Protein AF-A0A4V1XSD7-F1 (afdb_monomer)

Solvent-accessible surface area (backbone atoms only — not comparable to full-atom values): 11938 Å² total; per-residue (Å²): 136,80,84,84,72,77,79,78,74,51,75,67,55,50,52,54,52,62,62,60,41,87,84,67,73,57,84,40,57,35,74,43,93,50,80,70,54,92,50,89,85,42,78,49,58,46,64,18,30,28,23,40,42,33,28,29,49,67,52,26,70,71,71,71,34,78,63,43,45,37,28,43,40,49,32,92,79,36,71,44,83,41,72,41,84,68,58,90,90,59,89,67,78,56,60,68,46,78,43,71,62,42,91,90,73,56,65,87,76,65,57,39,78,45,73,82,44,98,60,32,40,39,31,21,34,72,87,81,62,50,70,46,38,39,42,35,71,77,46,76,55,50,29,34,33,34,32,86,74,42,84,41,99,73,36,40,72,26,66,84,52,31,44,69,54,30,86,54,48,40,50,57,86,33,42,40,60,96,51,60,72,69,60,22,52,52,46,45,53,51,52,55,49,49,30,54,60,36,43,58,65,79,79,112

Secondary structure (DSSP, 8-state):
-----PPPPPHHHHHHHHHH-TT---TTEEPPSSPPPS-TT-GGG--EEEEEEE--HHHHHHHSSS-EEEEEEEGGG-EEEEEPPPPTT--SPPPEEEEE--TTTSPTTS-EEEEEETTEEEEE-TTT--EEEEEESSSTTEEEEEGGG---TT-TT-TTTEEE--S--BTGGGGGTT--HHHHHHHHHHHHHHHHHHHGGG--

pLDDT: mean 85.49, std 15.7, range [33.81, 98.5]

Mean predicted aligned error: 8.83 Å

Sequence (204 aa):
MVPYTNPVPSEQEKTTELVKNPEDVKWWLRPPRAPASTDLNSNTNAMRYLAGTCACRSCRLISGFEIQTWAFVPRWNIWFHIPSPSKPGSSVAAEESVVQLDFATLPSGILKSYESTPGILREFCPRCGATVFWHDRWRPDLIDVSVGLFDAQGGSRAEKWLDWWSERVSFVEDVTNGRSGESARRAKALVEALERGLRTRVEG

Nearest PDB structures (foldseek):
  8ajq-assembly2_C  TM=7.750E-01  e=4.116E-04  Pseudomonas aeruginosa PAO1
  3fac-assembly6_F  TM=6.978E-01  e=2.295E-03  Cereibacter sphaeroides 2.4.1
  4wac-assembly1_A  TM=8.583E-01  e=8.097E-01  Staphylococcus aureus
  4x7r-assembly2_B  TM=8.659E-01  e=1.464E+00  Staphylococcus aureus subsp. aureus 21178

Structure (mmCIF, N/CA/C/O backbone):
data_AF-A0A4V1XSD7-F1
#
_entry.id   AF-A0A4V1XSD7-F1
#
loop_
_atom_site.group_PDB
_atom_site.id
_atom_site.type_symbol
_atom_site.label_atom_id
_atom_site.label_alt_id
_atom_site.label_comp_id
_atom_site.label_asym_id
_atom_site.label_entity_id
_atom_site.label_seq_id
_atom_site.pdbx_PDB_ins_code
_atom_site.Cartn_x
_atom_site.Cartn_y
_atom_site.Cartn_z
_atom_site.occupancy
_atom_site.B_iso_or_equiv
_atom_site.auth_seq_id
_atom_site.auth_comp_id
_atom_site.auth_asym_id
_atom_site.auth_atom_id
_atom_site.pdbx_PDB_model_num
ATOM 1 N N . MET A 1 1 ? -13.129 -48.055 -24.074 1.00 39.50 1 MET A N 1
ATOM 2 C CA . MET A 1 1 ? -12.578 -47.513 -22.816 1.00 39.50 1 MET A CA 1
ATOM 3 C C . MET A 1 1 ? -11.927 -46.185 -23.173 1.00 39.50 1 MET A C 1
ATOM 5 O O . MET A 1 1 ? -10.874 -46.195 -23.793 1.00 39.50 1 MET A O 1
ATOM 9 N N . VAL A 1 2 ? -12.625 -45.066 -22.972 1.00 33.81 2 VAL A N 1
ATOM 10 C CA . VAL A 1 2 ? -12.100 -43.731 -23.314 1.00 33.81 2 VAL A CA 1
ATOM 11 C C . VAL A 1 2 ? -11.284 -43.253 -22.112 1.00 33.81 2 VAL A C 1
ATOM 13 O O . VAL A 1 2 ? -11.825 -43.286 -21.005 1.00 33.81 2 VAL A O 1
ATOM 16 N N . PRO A 1 3 ? -10.003 -42.875 -22.264 1.00 40.78 3 PRO A N 1
ATOM 17 C CA . PRO A 1 3 ? -9.225 -42.383 -21.140 1.00 40.78 3 PRO A CA 1
ATOM 18 C C . PRO A 1 3 ? -9.795 -41.031 -20.706 1.00 40.78 3 PRO A C 1
ATOM 20 O O . PRO A 1 3 ? -9.794 -40.062 -21.462 1.00 40.78 3 PRO A O 1
ATOM 23 N N . TYR A 1 4 ? -10.324 -40.998 -19.486 1.00 34.16 4 TYR A N 1
ATOM 24 C CA . TYR A 1 4 ? -10.807 -39.795 -18.826 1.00 34.16 4 TYR A CA 1
ATOM 25 C C . TYR A 1 4 ? -9.581 -38.977 -18.407 1.00 34.16 4 TYR A C 1
ATOM 27 O O . TYR A 1 4 ? -9.014 -39.178 -17.335 1.00 34.16 4 TYR A O 1
ATOM 35 N N . THR A 1 5 ? -9.094 -38.105 -19.285 1.00 49.09 5 THR A N 1
ATOM 36 C CA . THR A 1 5 ? -8.113 -37.095 -18.890 1.00 49.09 5 THR A CA 1
ATOM 37 C C . THR A 1 5 ? -8.872 -35.997 -18.163 1.00 49.09 5 THR A C 1
ATOM 39 O O . THR A 1 5 ? -9.669 -35.294 -18.787 1.00 49.09 5 THR A O 1
ATOM 42 N N . ASN A 1 6 ? -8.654 -35.864 -16.853 1.00 47.41 6 ASN A N 1
ATOM 43 C CA . ASN A 1 6 ? -9.158 -34.715 -16.107 1.00 47.41 6 ASN A CA 1
ATOM 44 C C . ASN A 1 6 ? -8.710 -33.432 -16.826 1.00 47.41 6 ASN A C 1
ATOM 46 O O . ASN A 1 6 ? -7.513 -33.301 -17.111 1.00 47.41 6 ASN A O 1
ATOM 50 N N . PRO A 1 7 ? -9.630 -32.511 -17.161 1.00 52.19 7 PRO A N 1
ATOM 51 C CA . PRO A 1 7 ? -9.251 -31.269 -17.809 1.00 52.19 7 PRO A CA 1
ATOM 52 C C . PRO A 1 7 ? -8.312 -30.494 -16.884 1.00 52.19 7 PRO A C 1
ATOM 54 O O . PRO A 1 7 ? -8.583 -30.327 -15.695 1.00 52.19 7 PRO A O 1
ATOM 57 N N . VAL A 1 8 ? -7.179 -30.054 -17.432 1.00 53.44 8 VAL A N 1
ATOM 58 C CA . VAL A 1 8 ? -6.269 -29.148 -16.730 1.00 53.44 8 VAL A CA 1
ATOM 59 C C . VAL A 1 8 ? -7.030 -27.837 -16.514 1.00 53.44 8 VAL A C 1
ATOM 61 O O . VAL A 1 8 ? -7.476 -27.260 -17.508 1.00 53.44 8 VAL A O 1
ATOM 64 N N . PRO A 1 9 ? -7.191 -27.359 -15.265 1.00 54.78 9 PRO A N 1
ATOM 65 C CA . PRO A 1 9 ? -7.963 -26.153 -15.002 1.00 54.78 9 PRO A CA 1
ATOM 66 C C . PRO A 1 9 ? -7.377 -24.956 -15.747 1.00 54.78 9 PRO A C 1
ATOM 68 O O . PRO A 1 9 ? -6.148 -24.798 -15.816 1.00 54.78 9 PRO A O 1
ATOM 71 N N . SER A 1 10 ? -8.257 -24.118 -16.289 1.00 63.00 10 SER A N 1
ATOM 72 C CA . SER A 1 10 ? -7.870 -22.873 -16.950 1.00 63.00 10 SER A CA 1
ATOM 73 C C . SER A 1 10 ? -7.143 -21.934 -15.978 1.00 63.00 10 SER A C 1
ATOM 75 O O . SER A 1 10 ? -7.274 -22.027 -14.757 1.00 63.00 10 SER A O 1
ATOM 77 N N . GLU A 1 11 ? -6.359 -20.997 -16.506 1.00 55.22 11 GLU A N 1
ATOM 78 C CA . GLU A 1 11 ? -5.579 -20.048 -15.697 1.00 55.22 11 GLU A CA 1
ATOM 79 C C . GLU A 1 11 ? -6.476 -19.168 -14.801 1.00 55.22 11 GLU A C 1
ATOM 81 O O . GLU A 1 11 ? -6.115 -18.844 -13.668 1.00 55.22 11 GLU A O 1
ATOM 86 N N . GLN A 1 12 ? -7.704 -18.879 -15.248 1.00 51.06 12 GLN A N 1
ATOM 87 C CA . GLN A 1 12 ? -8.730 -18.193 -14.455 1.00 51.06 12 GLN A CA 1
ATOM 88 C C . GLN A 1 12 ? -9.298 -19.067 -13.326 1.00 51.06 12 GLN A C 1
ATOM 90 O O . GLN A 1 12 ? -9.491 -18.568 -12.215 1.00 51.06 12 GLN A O 1
ATOM 95 N N . GLU A 1 13 ? -9.526 -20.363 -13.556 1.00 55.44 13 GLU A N 1
ATOM 96 C CA . GLU A 1 13 ? -9.992 -21.294 -12.514 1.00 55.44 13 GLU A CA 1
ATOM 97 C C . GLU A 1 13 ? -8.922 -21.524 -11.444 1.00 55.44 13 GLU A C 1
ATOM 99 O O . GLU A 1 13 ? -9.230 -21.446 -10.256 1.00 55.44 13 GLU A O 1
ATOM 104 N N . LYS A 1 14 ? -7.652 -21.682 -11.846 1.00 56.31 14 LYS A N 1
ATOM 105 C CA . LYS A 1 14 ? -6.514 -21.759 -10.912 1.00 56.31 14 LYS A CA 1
ATOM 106 C C . LYS A 1 14 ? -6.389 -20.500 -10.062 1.00 56.31 14 LYS A C 1
ATOM 108 O O . LYS A 1 14 ? -6.220 -20.589 -8.850 1.00 56.31 14 LYS A O 1
ATOM 113 N N . THR A 1 15 ? -6.513 -19.326 -10.683 1.00 57.56 15 THR A N 1
ATOM 114 C CA . THR A 1 15 ? -6.491 -18.041 -9.966 1.00 57.56 15 THR A CA 1
ATOM 115 C C . THR A 1 15 ? -7.635 -17.955 -8.954 1.00 57.56 15 THR A C 1
ATOM 117 O O . THR A 1 15 ? -7.434 -17.518 -7.824 1.00 57.56 15 THR A O 1
ATOM 120 N N . THR A 1 16 ? -8.823 -18.435 -9.323 1.00 60.25 16 THR A N 1
ATOM 121 C CA . THR A 1 16 ? -10.002 -18.426 -8.447 1.00 60.25 16 THR A CA 1
ATOM 122 C C . THR A 1 16 ? -9.854 -19.394 -7.269 1.00 60.25 16 THR A C 1
ATOM 124 O O . THR A 1 16 ? -10.260 -19.058 -6.161 1.00 60.25 16 THR A O 1
ATOM 127 N N . GLU A 1 17 ? -9.260 -20.576 -7.461 1.00 62.38 17 GLU A N 1
ATOM 128 C CA . GLU A 1 17 ? -8.977 -21.512 -6.362 1.00 62.38 17 GLU A CA 1
ATOM 129 C C . GLU A 1 17 ? -7.883 -21.016 -5.413 1.00 62.38 17 GLU A C 1
ATOM 131 O O . GLU A 1 17 ? -8.054 -21.107 -4.199 1.00 62.38 17 GLU A O 1
ATOM 136 N N . LEU A 1 18 ? -6.803 -20.425 -5.935 1.00 63.00 18 LEU A N 1
ATOM 137 C CA . LEU A 1 18 ? -5.758 -19.814 -5.103 1.00 63.00 18 LEU A CA 1
ATOM 138 C C . LEU A 1 18 ? -6.318 -18.681 -4.235 1.00 63.00 18 LEU A C 1
ATOM 140 O O . LEU A 1 18 ? -5.971 -18.561 -3.062 1.00 63.00 18 LEU A O 1
ATOM 144 N N . VAL A 1 19 ? -7.235 -17.888 -4.790 1.00 66.19 19 VAL A N 1
ATOM 145 C CA . VAL A 1 19 ? -7.947 -16.836 -4.058 1.00 66.19 19 VAL A CA 1
ATOM 146 C C . VAL A 1 19 ? -8.839 -17.402 -2.945 1.00 66.19 19 VAL A C 1
ATOM 148 O O . VAL A 1 19 ? -8.967 -16.765 -1.903 1.00 66.19 19 VAL A O 1
ATOM 151 N N . LYS A 1 20 ? -9.422 -18.599 -3.118 1.00 69.38 20 LYS A N 1
ATOM 152 C CA . LYS A 1 20 ? -10.272 -19.230 -2.090 1.00 69.38 20 LYS A CA 1
ATOM 153 C C . LYS A 1 20 ? -9.504 -19.635 -0.831 1.00 69.38 20 LYS A C 1
ATOM 155 O O . LYS A 1 20 ? -10.150 -19.790 0.199 1.00 69.38 20 LYS A O 1
ATOM 160 N N . ASN A 1 21 ? -8.180 -19.816 -0.910 1.00 75.19 21 ASN A N 1
ATOM 161 C CA . ASN A 1 21 ? -7.316 -20.213 0.210 1.00 75.19 21 ASN A CA 1
ATOM 162 C C . ASN A 1 21 ? -7.953 -21.298 1.116 1.00 75.19 21 ASN A C 1
ATOM 164 O O . ASN A 1 21 ? -8.145 -21.061 2.309 1.00 75.19 21 ASN A O 1
ATOM 168 N N . PRO A 1 22 ? -8.337 -22.470 0.570 1.00 78.94 22 PRO A N 1
ATOM 169 C CA . PRO A 1 22 ? -9.138 -23.464 1.297 1.00 78.94 22 PRO A CA 1
ATOM 170 C C . PRO A 1 22 ? -8.430 -24.042 2.530 1.00 78.94 22 PRO A C 1
ATOM 172 O O . PRO A 1 22 ? -9.084 -24.485 3.467 1.00 78.94 22 PRO A O 1
ATOM 175 N N . GLU A 1 23 ? -7.098 -24.018 2.536 1.00 83.88 23 GLU A N 1
ATOM 176 C CA . GLU A 1 23 ? -6.248 -24.452 3.652 1.00 83.88 23 GLU A CA 1
ATOM 177 C C . GLU A 1 23 ? -6.025 -23.347 4.698 1.00 83.88 23 GLU A C 1
ATOM 179 O O . GLU A 1 23 ? -5.302 -23.541 5.672 1.00 83.88 23 GLU A O 1
ATOM 184 N N . ASP A 1 24 ? -6.637 -22.178 4.495 1.00 81.19 24 ASP A N 1
ATOM 185 C CA . ASP A 1 24 ? -6.596 -21.037 5.403 1.00 81.19 24 ASP A CA 1
ATOM 186 C C . ASP A 1 24 ? -5.160 -20.561 5.730 1.00 81.19 24 ASP A C 1
ATOM 188 O O . ASP A 1 24 ? -4.855 -20.052 6.819 1.00 81.19 24 ASP A O 1
ATOM 192 N N . VAL A 1 25 ? -4.259 -20.699 4.747 1.00 86.00 25 VAL A N 1
ATOM 193 C CA . VAL A 1 25 ? -2.831 -20.386 4.857 1.00 86.00 25 VAL A CA 1
ATOM 194 C C . VAL A 1 25 ? -2.645 -18.892 5.096 1.00 86.00 25 VAL A C 1
ATOM 196 O O . VAL A 1 25 ? -2.983 -18.048 4.262 1.00 86.00 25 VAL A O 1
ATOM 199 N N . LYS A 1 26 ? -2.055 -18.550 6.243 1.00 90.56 26 LYS A N 1
ATOM 200 C CA . LYS A 1 26 ? -1.748 -17.171 6.643 1.00 90.56 26 LYS A CA 1
ATOM 201 C C . LYS A 1 26 ? -0.371 -16.746 6.152 1.00 90.56 26 LYS A C 1
ATOM 203 O O . LYS A 1 26 ? 0.507 -16.433 6.945 1.00 90.56 26 LYS A O 1
ATOM 208 N N . TRP A 1 27 ? -0.172 -16.714 4.836 1.00 90.81 27 TRP A N 1
ATOM 209 C CA . TRP A 1 27 ? 1.111 -16.325 4.223 1.00 90.81 27 TRP A CA 1
ATOM 210 C C . TRP A 1 27 ? 1.598 -14.925 4.648 1.00 90.81 27 TRP A C 1
ATOM 212 O O . TRP A 1 27 ? 2.796 -14.639 4.603 1.00 90.81 27 TRP A O 1
ATOM 222 N N . TRP A 1 28 ? 0.669 -14.069 5.080 1.00 93.06 28 TRP A N 1
ATOM 223 C CA . TRP A 1 28 ? 0.903 -12.721 5.587 1.00 93.06 28 TRP A CA 1
ATOM 224 C C . TRP A 1 28 ? 1.340 -12.668 7.059 1.00 93.06 28 TRP A C 1
ATOM 226 O O . TRP A 1 28 ? 1.764 -11.608 7.507 1.00 93.06 28 TRP A O 1
ATOM 236 N N . LEU A 1 29 ? 1.258 -13.768 7.817 1.00 94.69 29 LEU A N 1
ATOM 237 C CA . LEU A 1 29 ? 1.722 -13.845 9.203 1.00 94.69 29 LEU A CA 1
ATOM 238 C C . LEU A 1 29 ? 2.988 -14.689 9.270 1.00 94.69 29 LEU A C 1
ATOM 240 O O . LEU A 1 29 ? 2.993 -15.880 8.966 1.00 94.69 29 LEU A O 1
ATOM 244 N N . ARG A 1 30 ? 4.086 -14.052 9.651 1.00 92.62 30 ARG A N 1
ATOM 245 C CA . ARG A 1 30 ? 5.422 -14.620 9.557 1.00 92.62 30 ARG A CA 1
ATOM 246 C C . ARG A 1 30 ? 5.892 -15.067 10.936 1.00 92.62 30 ARG A C 1
ATOM 248 O O . ARG A 1 30 ? 5.765 -14.293 11.892 1.00 92.62 30 ARG A O 1
ATOM 255 N N . PRO A 1 31 ? 6.414 -16.300 11.065 1.00 88.81 31 PRO A N 1
ATOM 256 C CA . PRO A 1 31 ? 6.933 -16.777 12.333 1.00 88.81 31 PRO A CA 1
ATOM 257 C C . PRO A 1 31 ? 8.188 -15.984 12.728 1.00 88.81 31 PRO A C 1
ATOM 259 O O . PRO A 1 31 ? 8.804 -15.316 11.888 1.00 88.81 31 PRO A O 1
ATOM 262 N N . PRO A 1 32 ? 8.598 -16.052 14.000 1.00 83.56 32 PRO A N 1
ATOM 263 C CA . PRO A 1 32 ? 9.806 -15.374 14.433 1.00 83.56 32 PRO A CA 1
ATOM 264 C C . PRO A 1 32 ? 11.051 -15.913 13.710 1.00 83.56 32 PRO A C 1
ATOM 266 O O . PRO A 1 32 ? 11.177 -17.110 13.466 1.00 83.56 32 PRO A O 1
ATOM 269 N N . ARG A 1 33 ? 11.984 -15.016 13.359 1.00 70.75 33 ARG A N 1
ATOM 270 C CA . ARG A 1 33 ? 13.204 -15.352 12.591 1.00 70.75 33 ARG A CA 1
ATOM 271 C C . ARG A 1 33 ? 14.302 -16.039 13.417 1.00 70.75 33 ARG A C 1
ATOM 273 O O . ARG A 1 33 ? 15.232 -16.589 12.842 1.00 70.75 33 ARG A O 1
ATOM 280 N N . ALA A 1 34 ? 14.232 -15.960 14.743 1.00 70.62 34 ALA A N 1
ATOM 281 C CA . ALA A 1 34 ? 15.213 -16.529 15.664 1.00 70.62 34 ALA A CA 1
ATOM 282 C C . ALA A 1 34 ? 14.570 -17.674 16.462 1.00 70.62 34 ALA A C 1
ATOM 284 O O . ALA A 1 34 ? 13.344 -17.671 16.615 1.00 70.62 34 ALA A O 1
ATOM 285 N N . PRO A 1 35 ? 15.357 -18.634 16.988 1.00 67.00 35 PRO A N 1
ATOM 286 C CA . PRO A 1 35 ? 14.826 -19.625 17.914 1.00 67.00 35 PRO A CA 1
ATOM 287 C C . PRO A 1 35 ? 14.117 -18.918 19.068 1.00 67.00 35 PRO A C 1
ATOM 289 O O . PRO A 1 35 ? 14.583 -17.885 19.561 1.00 67.00 35 PRO A O 1
ATOM 292 N N . ALA A 1 36 ? 12.969 -19.467 19.458 1.00 63.72 36 ALA A N 1
ATOM 293 C CA . ALA A 1 36 ? 12.155 -18.870 20.494 1.00 63.72 36 ALA A CA 1
ATOM 294 C C . ALA A 1 36 ? 12.979 -18.730 21.784 1.00 63.72 36 ALA A C 1
ATOM 296 O O . ALA A 1 36 ? 13.585 -19.693 22.257 1.00 63.72 36 ALA A O 1
ATOM 297 N N . SER A 1 37 ? 13.020 -17.520 22.335 1.00 68.00 37 SER A N 1
ATOM 298 C CA . SER A 1 37 ? 13.589 -17.288 23.658 1.00 68.00 37 SER A CA 1
ATOM 299 C C . SER A 1 37 ? 12.672 -17.928 24.697 1.00 68.00 37 SER A C 1
ATOM 301 O O . SER A 1 37 ? 11.450 -17.839 24.580 1.00 68.00 37 SER A O 1
ATOM 303 N N . THR A 1 38 ? 13.241 -18.520 25.747 1.00 73.62 38 THR A N 1
ATOM 304 C CA . THR A 1 38 ? 12.466 -18.975 26.913 1.00 73.62 38 THR A CA 1
ATOM 305 C C . THR A 1 38 ? 11.894 -17.811 27.726 1.00 73.62 38 THR A C 1
ATOM 307 O O . THR A 1 38 ? 11.023 -18.020 28.565 1.00 73.62 38 THR A O 1
ATOM 310 N N . ASP A 1 39 ? 12.370 -16.586 27.489 1.00 71.75 39 ASP A N 1
ATOM 311 C CA . ASP A 1 39 ? 11.772 -15.372 28.036 1.00 71.75 39 ASP A CA 1
ATOM 312 C C . ASP A 1 39 ? 10.500 -15.008 27.255 1.00 71.75 39 ASP A C 1
ATOM 314 O O . ASP A 1 39 ? 10.553 -14.588 26.094 1.00 71.75 39 ASP A O 1
ATOM 318 N N . LEU A 1 40 ? 9.351 -15.154 27.919 1.00 64.75 40 LEU A N 1
ATOM 319 C CA . LEU A 1 40 ? 8.020 -14.812 27.405 1.00 64.75 40 LEU A CA 1
ATOM 320 C C . LEU A 1 40 ? 7.895 -13.336 26.993 1.00 64.75 40 LEU A C 1
ATOM 322 O O . LEU A 1 40 ? 7.060 -13.019 26.150 1.00 64.75 40 LEU A O 1
ATOM 326 N N . ASN A 1 41 ? 8.732 -12.448 27.538 1.00 62.12 41 ASN A N 1
ATOM 327 C CA . ASN A 1 41 ? 8.731 -11.022 27.209 1.00 62.12 41 ASN A CA 1
ATOM 328 C C . ASN A 1 41 ? 9.699 -10.664 26.068 1.00 62.12 41 ASN A C 1
ATOM 330 O O . ASN A 1 41 ? 9.811 -9.496 25.687 1.00 62.12 41 ASN A O 1
ATOM 334 N N . SER A 1 42 ? 10.404 -11.646 25.498 1.00 67.56 42 SER A N 1
ATOM 335 C CA . SER A 1 42 ? 11.316 -11.398 24.389 1.00 67.56 42 SER A CA 1
ATOM 336 C C . SER A 1 42 ? 10.557 -11.161 23.083 1.00 67.56 42 SER A C 1
ATOM 338 O O . SER A 1 42 ? 9.842 -12.027 22.573 1.00 67.56 42 SER A O 1
ATOM 340 N N . ASN A 1 43 ? 10.826 -10.021 22.445 1.00 67.00 43 ASN A N 1
ATOM 341 C CA . ASN A 1 43 ? 10.339 -9.701 21.097 1.00 67.00 43 ASN A CA 1
ATOM 342 C C . ASN A 1 43 ? 10.858 -10.663 20.006 1.00 67.00 43 ASN A C 1
ATOM 344 O O . ASN A 1 43 ? 10.431 -10.574 18.853 1.00 67.00 43 ASN A O 1
ATOM 348 N N . THR A 1 44 ? 11.775 -11.579 20.335 1.00 68.69 44 THR A N 1
ATOM 349 C CA . THR A 1 44 ? 12.227 -12.642 19.424 1.00 68.69 44 THR A CA 1
ATOM 350 C C . THR A 1 44 ? 11.189 -13.742 19.229 1.00 68.69 44 THR A C 1
ATOM 352 O O . THR A 1 44 ? 11.383 -14.555 18.337 1.00 68.69 44 THR A O 1
ATOM 355 N N . ASN A 1 45 ? 10.106 -13.756 20.016 1.00 69.50 45 ASN A N 1
ATOM 356 C CA . ASN A 1 45 ? 9.000 -14.716 19.912 1.00 69.50 45 ASN A CA 1
ATOM 357 C C . ASN A 1 45 ? 7.785 -14.165 19.148 1.00 69.50 45 ASN A C 1
ATOM 359 O O . ASN A 1 45 ? 6.814 -14.887 18.927 1.00 69.50 45 ASN A O 1
ATOM 363 N N . ALA A 1 46 ? 7.814 -12.890 18.752 1.00 81.25 46 ALA A N 1
ATOM 364 C CA . ALA A 1 46 ? 6.674 -12.240 18.123 1.00 81.25 46 ALA A CA 1
ATOM 365 C C . ALA A 1 46 ? 6.528 -12.650 16.650 1.00 81.25 46 ALA A C 1
ATOM 367 O O . ALA A 1 46 ? 7.480 -12.556 15.867 1.00 81.25 46 ALA A O 1
ATOM 368 N N . MET A 1 47 ? 5.313 -13.050 16.270 1.00 90.12 47 MET A N 1
ATOM 369 C CA . MET A 1 47 ? 4.919 -13.107 14.864 1.00 90.12 47 MET A CA 1
ATOM 370 C C . MET A 1 47 ? 4.898 -11.693 14.278 1.00 90.12 47 MET A C 1
ATOM 372 O O . MET A 1 47 ? 4.625 -10.719 14.982 1.00 90.12 47 MET A O 1
ATOM 376 N N . ARG A 1 48 ? 5.181 -11.582 12.983 1.00 93.56 48 ARG A N 1
ATOM 377 C CA . ARG A 1 48 ? 5.232 -10.301 12.270 1.00 93.56 48 ARG A CA 1
ATOM 378 C C . ARG A 1 48 ? 4.337 -10.337 11.046 1.00 93.56 48 ARG A C 1
ATOM 380 O O . ARG A 1 48 ? 4.206 -11.379 10.409 1.00 93.56 48 ARG A O 1
ATOM 387 N N . TYR A 1 49 ? 3.753 -9.202 10.691 1.00 96.94 49 TYR A N 1
ATOM 388 C CA . TYR A 1 49 ? 3.042 -9.075 9.424 1.00 96.94 49 TYR A CA 1
ATOM 389 C C . TYR A 1 49 ? 4.044 -9.024 8.277 1.00 96.94 49 TYR A C 1
ATOM 391 O O . TYR A 1 49 ? 5.094 -8.391 8.384 1.00 96.94 49 TYR A O 1
ATOM 399 N N . LEU A 1 50 ? 3.732 -9.678 7.166 1.00 96.94 50 LEU A N 1
ATOM 400 C CA . LEU A 1 50 ? 4.536 -9.571 5.963 1.00 96.94 50 LEU A CA 1
ATOM 401 C C . LEU A 1 50 ? 4.445 -8.136 5.426 1.00 96.94 50 LEU A C 1
ATOM 403 O O . LEU A 1 50 ? 3.365 -7.543 5.377 1.00 96.94 50 LEU A O 1
ATOM 407 N N . ALA A 1 51 ? 5.576 -7.593 4.992 1.00 97.56 51 ALA A N 1
ATOM 408 C CA . ALA A 1 51 ? 5.640 -6.345 4.247 1.00 97.56 51 ALA A CA 1
ATOM 409 C C . ALA A 1 51 ? 6.455 -6.526 2.972 1.00 97.56 51 ALA A C 1
ATOM 411 O O . ALA A 1 51 ? 7.401 -7.308 2.935 1.00 97.56 51 ALA A O 1
ATOM 412 N N . GLY A 1 52 ? 6.112 -5.801 1.916 1.00 96.69 52 GLY A N 1
ATOM 413 C CA . GLY A 1 52 ? 6.760 -5.942 0.620 1.00 96.69 52 GLY A CA 1
ATOM 414 C C . GLY A 1 52 ? 6.801 -4.645 -0.167 1.00 96.69 52 GLY A C 1
ATOM 415 O O . GLY A 1 52 ? 6.163 -3.647 0.168 1.00 96.69 52 GLY A O 1
ATOM 416 N N . THR A 1 53 ? 7.576 -4.677 -1.244 1.00 97.31 53 THR A N 1
ATOM 417 C CA . THR A 1 53 ? 7.627 -3.614 -2.249 1.00 97.31 53 THR A CA 1
ATOM 418 C C . THR A 1 53 ? 6.820 -4.036 -3.473 1.00 97.31 53 THR A C 1
ATOM 420 O O . THR A 1 53 ? 6.785 -5.216 -3.829 1.00 97.31 53 THR A O 1
ATOM 423 N N . CYS A 1 54 ? 6.164 -3.077 -4.119 1.00 97.31 54 CYS A N 1
ATOM 424 C CA . CYS A 1 54 ? 5.375 -3.276 -5.326 1.00 97.31 54 CYS A CA 1
ATOM 425 C C . CYS A 1 54 ? 5.733 -2.218 -6.370 1.00 97.31 54 CYS A C 1
ATOM 427 O O . CYS A 1 54 ? 5.759 -1.024 -6.065 1.00 97.31 54 CYS A O 1
ATOM 429 N N . ALA A 1 55 ? 5.975 -2.668 -7.601 1.00 96.94 55 ALA A N 1
ATOM 430 C CA . ALA A 1 55 ? 6.297 -1.819 -8.746 1.00 96.94 55 ALA A CA 1
ATOM 431 C C . ALA A 1 55 ? 5.256 -1.924 -9.879 1.00 96.94 55 ALA A C 1
ATOM 433 O O . ALA A 1 55 ? 5.511 -1.519 -11.020 1.00 96.94 55 ALA A O 1
ATOM 434 N N . CYS A 1 56 ? 4.063 -2.455 -9.574 1.00 95.62 56 CYS A N 1
ATOM 435 C CA . CYS A 1 56 ? 3.007 -2.617 -10.568 1.00 95.62 56 CYS A CA 1
ATOM 436 C C . CYS A 1 56 ? 2.551 -1.265 -11.128 1.00 95.62 56 CYS A C 1
ATOM 438 O O . CYS A 1 56 ? 2.614 -0.225 -10.462 1.00 95.62 56 CYS A O 1
ATOM 440 N N . ARG A 1 57 ? 2.027 -1.273 -12.357 1.00 95.31 57 ARG A N 1
ATOM 441 C CA . ARG A 1 57 ? 1.543 -0.051 -13.017 1.00 95.31 57 ARG A CA 1
ATOM 442 C C . ARG A 1 57 ? 0.498 0.698 -12.192 1.00 95.31 57 ARG A C 1
ATOM 444 O O . ARG A 1 57 ? 0.557 1.921 -12.121 1.00 95.31 57 ARG A O 1
ATOM 451 N N . SER A 1 58 ? -0.441 -0.020 -11.578 1.00 94.81 58 SER A N 1
ATOM 452 C CA . SER A 1 58 ? -1.518 0.590 -10.790 1.00 94.81 58 SER A CA 1
ATOM 453 C C . SER A 1 58 ? -0.971 1.344 -9.575 1.00 94.81 58 SER A C 1
ATOM 455 O O . SER A 1 58 ? -1.295 2.516 -9.401 1.00 94.81 58 SER A O 1
ATOM 457 N N . CYS A 1 59 ? -0.084 0.723 -8.788 1.00 95.00 59 CYS A N 1
ATOM 458 C CA . CYS A 1 59 ? 0.513 1.376 -7.623 1.00 95.00 59 CYS A CA 1
ATOM 459 C C . CYS A 1 59 ? 1.295 2.626 -8.033 1.00 95.00 59 CYS A C 1
ATOM 461 O O . CYS A 1 59 ? 1.100 3.671 -7.425 1.00 95.00 59 CYS A O 1
ATOM 463 N N . ARG A 1 60 ? 2.084 2.550 -9.113 1.00 94.31 60 ARG A N 1
ATOM 464 C CA . ARG A 1 60 ? 2.877 3.686 -9.603 1.00 94.31 60 ARG A CA 1
ATOM 465 C C . ARG A 1 60 ? 2.031 4.887 -10.016 1.00 94.31 60 ARG A C 1
ATOM 467 O O . ARG A 1 60 ? 2.389 6.024 -9.732 1.00 94.31 60 ARG A O 1
ATOM 474 N N . LEU A 1 61 ? 0.910 4.639 -10.692 1.00 92.75 61 LEU A N 1
ATOM 475 C CA . LEU A 1 61 ? 0.014 5.706 -11.145 1.00 92.75 61 LEU A CA 1
ATOM 476 C C . LEU A 1 61 ? -0.790 6.329 -10.000 1.00 92.75 61 LEU A C 1
ATOM 478 O O . LEU A 1 61 ? -1.106 7.510 -10.066 1.00 92.75 61 LEU A O 1
ATOM 482 N N . ILE A 1 62 ? -1.126 5.545 -8.974 1.00 91.38 62 ILE A N 1
ATOM 483 C CA . ILE A 1 62 ? -1.977 6.000 -7.868 1.00 91.38 62 ILE A CA 1
ATOM 484 C C . ILE A 1 62 ? -1.158 6.695 -6.783 1.00 91.38 62 ILE A C 1
ATOM 486 O O . ILE A 1 62 ? -1.579 7.735 -6.287 1.00 91.38 62 ILE A O 1
ATOM 490 N N . SER A 1 63 ? 0.006 6.151 -6.421 1.00 90.44 63 SER A N 1
ATOM 491 C CA . SER A 1 63 ? 0.867 6.774 -5.412 1.00 90.44 63 SER A CA 1
ATOM 492 C C . SER A 1 63 ? 1.707 7.917 -5.985 1.00 90.44 63 SER A C 1
ATOM 494 O O . SER A 1 63 ? 2.141 8.786 -5.237 1.00 90.44 63 SER A O 1
ATOM 496 N N . GLY A 1 64 ? 1.959 7.918 -7.300 1.00 91.50 64 GLY A N 1
ATOM 497 C CA . GLY A 1 64 ? 2.903 8.835 -7.942 1.00 91.50 64 GLY A CA 1
ATOM 498 C C . GLY A 1 64 ? 4.376 8.462 -7.726 1.00 91.50 64 GLY A C 1
ATOM 499 O O . GLY A 1 64 ? 5.256 9.209 -8.149 1.00 91.50 64 GLY A O 1
ATOM 500 N N . PHE A 1 65 ? 4.661 7.313 -7.101 1.00 93.44 65 PHE A N 1
ATOM 501 C CA . PHE A 1 65 ? 6.015 6.826 -6.824 1.00 93.44 65 PHE A CA 1
ATOM 502 C C . PHE A 1 65 ? 6.327 5.546 -7.600 1.00 93.44 65 PHE A C 1
ATOM 504 O O . PHE A 1 65 ? 5.459 4.712 -7.831 1.00 93.44 65 PHE A O 1
ATOM 511 N N . GLU A 1 66 ? 7.597 5.344 -7.964 1.00 94.69 66 GLU A N 1
ATOM 512 C CA . GLU A 1 66 ? 8.041 4.136 -8.682 1.00 94.69 66 GLU A CA 1
ATOM 513 C C . GLU A 1 66 ? 7.834 2.841 -7.886 1.00 94.69 66 GLU A C 1
ATOM 515 O O . GLU A 1 66 ? 7.616 1.782 -8.475 1.00 94.69 66 GLU A O 1
ATOM 520 N N . ILE A 1 67 ? 7.895 2.938 -6.558 1.00 96.31 67 ILE A N 1
ATOM 521 C CA . ILE A 1 67 ? 7.769 1.821 -5.629 1.00 96.31 67 ILE A CA 1
ATOM 522 C C . ILE A 1 67 ? 6.782 2.211 -4.537 1.00 96.31 67 ILE A C 1
ATOM 524 O O . ILE A 1 67 ? 6.944 3.248 -3.896 1.00 96.31 67 ILE A O 1
ATOM 528 N N . GLN A 1 68 ? 5.798 1.351 -4.300 1.00 97.19 68 GLN A N 1
ATOM 529 C CA . GLN A 1 68 ? 4.905 1.436 -3.151 1.00 97.19 68 GLN A CA 1
ATOM 530 C C . GLN A 1 68 ? 5.226 0.302 -2.178 1.00 97.19 68 GLN A C 1
ATOM 532 O O . GLN A 1 68 ? 5.460 -0.834 -2.598 1.00 97.19 68 GLN A O 1
ATOM 537 N N . THR A 1 69 ? 5.226 0.598 -0.883 1.00 97.69 69 THR A N 1
ATOM 538 C CA . THR A 1 69 ? 5.419 -0.395 0.176 1.00 97.69 69 THR A CA 1
ATOM 539 C C . THR A 1 69 ? 4.104 -0.698 0.879 1.00 97.69 69 THR A C 1
ATOM 541 O O . THR A 1 69 ? 3.366 0.209 1.269 1.00 97.69 69 THR A O 1
ATOM 544 N N . TRP A 1 70 ? 3.818 -1.987 1.042 1.00 98.19 70 TRP A N 1
ATOM 545 C CA . TRP A 1 70 ? 2.584 -2.488 1.644 1.00 98.19 70 TRP A CA 1
ATOM 546 C C . TRP A 1 70 ? 2.905 -3.439 2.792 1.00 98.19 70 TRP A C 1
ATOM 548 O O . TRP A 1 70 ? 3.817 -4.256 2.670 1.00 98.19 70 TRP A O 1
ATOM 558 N N . ALA A 1 71 ? 2.157 -3.331 3.887 1.00 98.31 71 ALA A N 1
ATOM 559 C CA . ALA A 1 71 ? 2.079 -4.332 4.944 1.00 98.31 71 ALA A CA 1
ATOM 560 C C . ALA A 1 71 ? 0.720 -5.029 4.867 1.00 98.31 71 ALA A C 1
ATOM 562 O O . ALA A 1 71 ? -0.297 -4.362 4.703 1.00 98.31 71 ALA A O 1
ATOM 563 N N . PHE A 1 72 ? 0.699 -6.350 5.003 1.00 98.00 72 PHE A N 1
ATOM 564 C CA . PHE A 1 72 ? -0.521 -7.150 4.915 1.00 98.00 72 PHE A CA 1
ATOM 565 C C . PHE A 1 72 ? -1.075 -7.383 6.319 1.00 98.00 72 PHE A C 1
ATOM 567 O O . PHE A 1 72 ? -0.564 -8.219 7.065 1.00 98.00 72 PHE A O 1
ATOM 574 N N . VAL A 1 73 ? -2.092 -6.609 6.695 1.00 97.88 73 VAL A N 1
ATOM 575 C CA . VAL A 1 73 ? -2.621 -6.566 8.061 1.00 97.88 73 VAL A CA 1
ATOM 576 C C . VAL A 1 73 ? -4.086 -6.994 8.053 1.00 97.88 73 VAL A C 1
ATOM 578 O O . VAL A 1 73 ? -4.872 -6.472 7.260 1.00 97.88 73 VAL A O 1
ATOM 581 N N . PRO A 1 74 ? -4.499 -7.926 8.924 1.00 96.25 74 PRO A N 1
ATOM 582 C CA . PRO A 1 74 ? -5.902 -8.268 9.042 1.00 96.25 74 PRO A CA 1
ATOM 583 C C . PRO A 1 74 ? -6.736 -7.065 9.460 1.00 96.25 74 PRO A C 1
ATOM 585 O O . PRO A 1 74 ? -6.345 -6.307 10.347 1.00 96.25 74 PRO A O 1
ATOM 588 N N . ARG A 1 75 ? -7.921 -6.921 8.874 1.00 96.25 75 ARG A N 1
ATOM 589 C CA . ARG A 1 75 ? -8.837 -5.809 9.140 1.00 96.25 75 ARG A CA 1
ATOM 590 C C . ARG A 1 75 ? -9.143 -5.659 10.630 1.00 96.25 75 ARG A C 1
ATOM 592 O O . ARG A 1 75 ? -9.177 -4.547 11.146 1.00 96.25 75 ARG A O 1
ATOM 599 N N . TRP A 1 76 ? -9.295 -6.776 11.342 1.00 95.75 76 TRP A N 1
ATOM 600 C CA . TRP A 1 76 ? -9.567 -6.779 12.780 1.00 95.75 76 TRP A CA 1
ATOM 601 C C . TRP A 1 76 ? -8.387 -6.323 13.650 1.00 95.75 76 TRP A C 1
ATOM 603 O O . TRP A 1 76 ? -8.589 -6.059 14.831 1.00 95.75 76 TRP A O 1
ATOM 613 N N . ASN A 1 77 ? -7.185 -6.195 13.084 1.00 96.12 77 ASN A N 1
ATOM 614 C CA . ASN A 1 77 ? -5.998 -5.647 13.739 1.00 96.12 77 ASN A CA 1
ATOM 615 C C . ASN A 1 77 ? -5.775 -4.152 13.438 1.00 96.12 77 ASN A C 1
ATOM 617 O O . ASN A 1 77 ? -4.705 -3.623 13.743 1.00 96.12 77 ASN A O 1
ATOM 621 N N . ILE A 1 78 ? -6.757 -3.472 12.837 1.00 97.12 78 ILE A N 1
ATOM 622 C CA . ILE A 1 78 ? -6.687 -2.049 12.504 1.00 97.12 78 ILE A CA 1
ATOM 623 C C . ILE A 1 78 ? -7.789 -1.308 13.263 1.00 97.12 78 ILE A C 1
ATOM 625 O O . ILE A 1 78 ? -8.973 -1.628 13.138 1.00 97.12 78 ILE A O 1
ATOM 629 N N . TRP A 1 79 ? -7.392 -0.288 14.023 1.00 96.12 79 TRP A N 1
ATOM 630 C CA . TRP A 1 79 ? -8.293 0.577 14.781 1.00 96.12 79 TRP A CA 1
ATOM 631 C C . TRP A 1 79 ? -8.084 2.038 14.401 1.00 96.12 79 TRP A C 1
ATOM 633 O O . TRP A 1 79 ? -6.967 2.479 14.136 1.00 96.12 79 TRP A O 1
ATOM 643 N N . PHE A 1 80 ? -9.183 2.779 14.384 1.00 93.56 80 PHE A N 1
ATOM 644 C CA . PHE A 1 80 ? -9.232 4.204 14.129 1.00 93.56 80 PHE A CA 1
ATOM 645 C C . PHE A 1 80 ? -9.434 4.958 15.430 1.00 93.56 80 PHE A C 1
ATOM 647 O O . PHE A 1 80 ? -10.394 4.728 16.158 1.00 93.56 80 PHE A O 1
ATOM 654 N N . HIS A 1 81 ? -8.521 5.889 15.652 1.00 91.88 81 HIS A N 1
ATOM 655 C CA . HIS A 1 81 ? -8.532 6.880 16.709 1.00 91.88 81 HIS A CA 1
ATOM 656 C C . HIS A 1 81 ? -9.169 8.154 16.153 1.00 91.88 81 HIS A C 1
ATOM 658 O O . HIS A 1 81 ? -8.567 8.854 15.335 1.00 91.88 81 HIS A O 1
ATOM 664 N N . ILE A 1 82 ? -10.432 8.399 16.500 1.00 87.31 82 ILE A N 1
ATOM 665 C CA . ILE A 1 82 ? -11.247 9.461 15.908 1.00 87.31 82 ILE A CA 1
ATOM 666 C C . ILE A 1 82 ? -11.475 10.541 16.966 1.00 87.31 82 ILE A C 1
ATOM 668 O O . ILE A 1 82 ? -12.214 10.304 17.930 1.00 87.31 82 ILE A O 1
ATOM 672 N N . PRO A 1 83 ? -10.892 11.740 16.788 1.00 82.19 83 PRO A N 1
ATOM 673 C CA . PRO A 1 83 ? -11.164 12.863 17.670 1.00 82.19 83 PRO A CA 1
ATOM 674 C C . PRO A 1 83 ? -12.633 13.266 17.547 1.00 82.19 83 PRO A C 1
ATOM 676 O O . PRO A 1 83 ? -13.110 13.517 16.435 1.00 82.19 83 PRO A O 1
ATOM 679 N N . SER A 1 84 ? -13.352 13.380 18.667 1.00 75.31 84 SER A N 1
ATOM 680 C CA . SER A 1 84 ? -14.679 13.992 18.630 1.00 75.31 84 SER A CA 1
ATOM 681 C C . SER A 1 84 ? -14.577 15.438 18.147 1.00 75.31 84 SER A C 1
ATOM 683 O O . SER A 1 84 ? -13.619 16.140 18.491 1.00 75.31 84 SER A O 1
ATOM 685 N N . PRO A 1 85 ? -15.564 15.929 17.380 1.00 67.88 85 PRO A N 1
ATOM 686 C CA .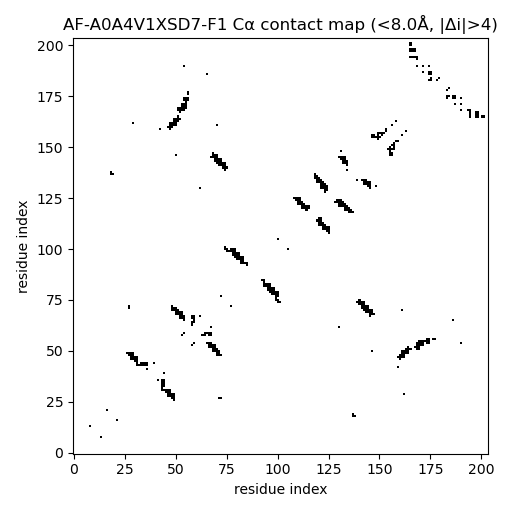 PRO A 1 85 ? -15.625 17.339 17.037 1.00 67.88 85 PRO A CA 1
ATOM 687 C C . PRO A 1 85 ? -15.665 18.161 18.328 1.00 67.88 85 PRO A C 1
ATOM 689 O O . PRO A 1 85 ? -16.588 18.044 19.138 1.00 67.88 85 PRO A O 1
ATOM 692 N N . SER A 1 86 ? -14.637 18.981 18.543 1.00 60.44 86 SER A N 1
ATOM 693 C CA . SER A 1 86 ? -14.577 19.872 19.692 1.00 60.44 86 SER A CA 1
ATOM 694 C C . SER A 1 86 ? -15.725 20.877 19.603 1.00 60.44 86 SER A C 1
ATOM 696 O O . SER A 1 86 ? -15.899 21.570 18.599 1.00 60.44 86 SER A O 1
ATOM 698 N N . LYS A 1 87 ? -16.537 20.967 20.663 1.00 63.03 87 LYS A N 1
ATOM 699 C CA . LYS A 1 87 ? -17.523 22.047 20.774 1.00 63.03 87 LYS A CA 1
ATOM 700 C C . LYS A 1 87 ? -16.762 23.380 20.828 1.00 63.03 87 LYS A C 1
ATOM 702 O O . LYS A 1 87 ? -15.845 23.497 21.648 1.00 63.03 87 LYS A O 1
ATOM 707 N N . PRO A 1 88 ? -17.118 24.385 20.008 1.00 62.03 88 PRO A N 1
ATOM 708 C CA . PRO A 1 88 ? -16.505 25.706 20.103 1.00 62.03 88 PRO A CA 1
ATOM 709 C C . PRO A 1 88 ? -16.632 26.242 21.539 1.00 62.03 88 PRO A C 1
ATOM 711 O O . PRO A 1 88 ? -17.738 26.309 22.070 1.00 62.03 88 PRO A O 1
ATOM 714 N N . GLY A 1 89 ? -15.507 26.580 22.180 1.00 67.19 89 GLY A N 1
ATOM 715 C CA . GLY A 1 89 ? -15.465 27.097 23.558 1.00 67.19 89 GLY A CA 1
ATOM 716 C C . GLY A 1 89 ? -15.323 26.050 24.674 1.00 67.19 89 GLY A C 1
ATOM 717 O O . GLY A 1 89 ? -15.328 26.416 25.846 1.00 67.19 89 GLY A O 1
ATOM 718 N N . SER A 1 90 ? -15.175 24.765 24.344 1.00 64.56 90 SER A N 1
ATOM 719 C CA . SER A 1 90 ? -14.956 23.697 25.326 1.00 64.56 90 SER A CA 1
ATOM 720 C C . SER A 1 90 ? -13.473 23.547 25.685 1.00 64.56 90 SER A C 1
ATOM 722 O O . SER A 1 90 ? -12.654 23.276 24.812 1.00 64.56 90 SER A O 1
ATOM 724 N N . SER A 1 91 ? -13.129 23.690 26.969 1.00 61.56 91 SER A N 1
ATOM 725 C CA . SER A 1 91 ? -11.775 23.471 27.508 1.00 61.56 91 SER A CA 1
ATOM 726 C C . SER A 1 91 ? -11.480 22.013 27.881 1.00 61.56 91 SER A C 1
ATOM 728 O O . SER A 1 91 ? -10.350 21.695 28.247 1.00 61.56 91 SER A O 1
ATOM 730 N N . VAL A 1 92 ? -12.472 21.120 27.798 1.00 61.59 92 VAL A N 1
ATOM 731 C CA . VAL A 1 92 ? -12.252 19.678 27.969 1.00 61.59 92 VAL A CA 1
ATOM 732 C C . VAL A 1 92 ? -11.677 19.078 26.691 1.00 61.59 92 VAL A C 1
ATOM 734 O O . VAL A 1 92 ? -12.141 19.392 25.591 1.00 61.59 92 VAL A O 1
ATOM 737 N N . ALA A 1 93 ? -10.656 18.231 26.857 1.00 62.03 93 ALA A N 1
ATOM 738 C CA . ALA A 1 93 ? -10.052 17.465 25.775 1.00 62.03 93 ALA A CA 1
ATOM 739 C C . ALA A 1 93 ? -11.149 16.758 24.968 1.00 62.03 93 ALA A C 1
ATOM 741 O O . ALA A 1 93 ? -12.091 16.214 25.546 1.00 62.03 93 ALA A O 1
ATOM 742 N N . ALA A 1 94 ? -11.048 16.818 23.638 1.00 65.75 94 ALA A N 1
ATOM 743 C CA . ALA A 1 94 ? -11.992 16.144 22.761 1.00 65.75 94 ALA A CA 1
ATOM 744 C C . ALA A 1 94 ? -12.032 14.654 23.120 1.00 65.75 94 ALA A C 1
ATOM 746 O O . ALA A 1 94 ? -10.990 14.004 23.156 1.00 65.75 94 ALA A O 1
ATOM 747 N N . GLU A 1 95 ? -13.224 14.135 23.408 1.00 73.62 95 GLU A N 1
ATOM 748 C CA . GLU A 1 95 ? -13.415 12.713 23.671 1.00 73.62 95 GLU A CA 1
ATOM 749 C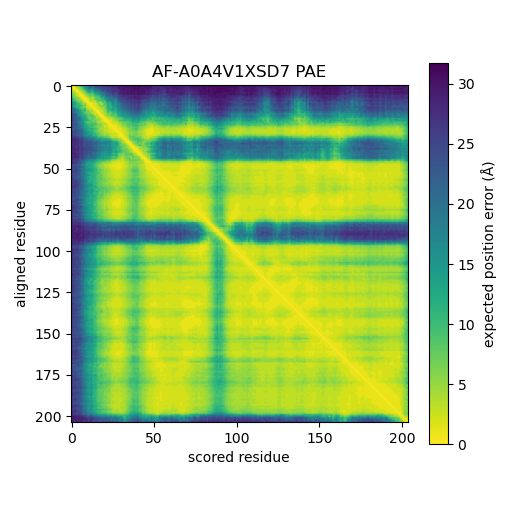 C . GLU A 1 95 ? -12.986 11.925 22.428 1.00 73.62 95 GLU A C 1
ATOM 751 O O . GLU A 1 95 ? -13.455 12.180 21.319 1.00 73.62 95 GLU A O 1
ATOM 756 N N . GLU A 1 96 ? -12.035 11.016 22.577 1.00 81.56 96 GLU A N 1
ATOM 757 C CA . GLU A 1 96 ? -11.526 10.215 21.472 1.00 81.56 96 GLU A CA 1
ATOM 758 C C . GLU A 1 96 ? -12.318 8.914 21.394 1.00 81.56 96 GLU A C 1
ATOM 760 O O . GLU A 1 96 ? -12.401 8.164 22.367 1.00 81.56 96 GLU A O 1
ATOM 765 N N . SER A 1 97 ? -12.904 8.639 20.231 1.00 87.50 97 SER A N 1
ATOM 766 C CA . SER A 1 97 ? -13.555 7.355 19.978 1.00 87.50 97 SER A CA 1
ATOM 767 C C . SER A 1 97 ? -12.582 6.420 19.270 1.00 87.50 97 SER A C 1
ATOM 769 O O . SER A 1 97 ? -11.967 6.794 18.270 1.00 87.50 97 SER A O 1
ATOM 771 N N . VAL A 1 98 ? -12.438 5.204 19.796 1.00 92.38 98 VAL A N 1
ATOM 772 C CA . VAL A 1 98 ? -11.635 4.147 19.175 1.00 92.38 98 VAL A CA 1
ATOM 773 C C . VAL A 1 98 ? -12.582 3.133 18.551 1.00 92.38 98 VAL A C 1
ATOM 775 O O . VAL A 1 98 ? -13.336 2.468 19.259 1.00 92.38 98 VAL A O 1
ATOM 778 N N . VAL A 1 99 ? -12.555 3.016 17.224 1.00 92.44 99 VAL A N 1
ATOM 779 C CA . VAL A 1 99 ? -13.409 2.085 16.469 1.00 92.44 99 VAL A CA 1
ATOM 780 C C . VAL A 1 99 ? -12.556 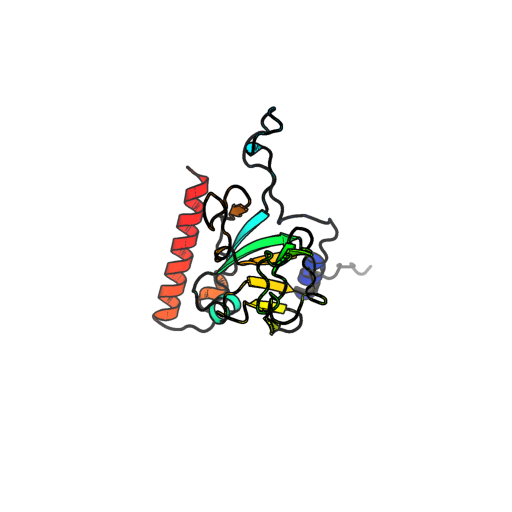1.121 15.656 1.00 92.44 99 VAL A C 1
ATOM 782 O O . VAL A 1 99 ? -11.504 1.488 15.143 1.00 92.44 99 VAL A O 1
ATOM 785 N N . GLN A 1 100 ? -12.983 -0.133 15.538 1.00 95.62 100 GLN A N 1
ATOM 786 C CA . GLN A 1 100 ? -12.316 -1.091 14.655 1.00 95.62 100 GLN A CA 1
ATOM 787 C C . GLN A 1 100 ? -12.600 -0.746 13.185 1.00 95.62 100 GLN A C 1
ATOM 789 O O . GLN A 1 100 ? -13.650 -0.185 12.873 1.00 95.62 100 GLN A O 1
ATOM 794 N N . LEU A 1 101 ? -11.676 -1.076 12.279 1.00 95.50 101 LEU A N 1
ATOM 795 C CA . LEU A 1 101 ? -11.848 -0.814 10.853 1.00 95.50 101 LEU A CA 1
ATOM 796 C C . LEU A 1 101 ? -13.054 -1.571 10.267 1.00 95.50 101 LEU A C 1
ATOM 798 O O . LEU A 1 101 ? -13.059 -2.798 10.122 1.00 95.50 101 LEU A O 1
ATOM 802 N N . ASP A 1 102 ? -14.031 -0.788 9.826 1.00 94.31 102 ASP A N 1
ATOM 803 C CA . ASP A 1 102 ? -15.121 -1.198 8.954 1.00 94.31 102 ASP A CA 1
ATOM 804 C C . ASP A 1 102 ? -15.380 -0.085 7.927 1.00 94.31 102 ASP A C 1
ATOM 806 O O . ASP A 1 102 ? -15.842 1.006 8.261 1.00 94.31 102 ASP A O 1
ATOM 810 N N . PHE A 1 103 ? -15.062 -0.356 6.658 1.00 93.38 103 PHE A N 1
ATOM 811 C CA . PHE A 1 103 ? -15.216 0.612 5.568 1.00 93.38 103 PHE A CA 1
ATOM 812 C C . PHE A 1 103 ? -16.664 1.063 5.354 1.00 93.38 103 PHE A C 1
ATOM 814 O O . PHE A 1 103 ? -16.876 2.154 4.830 1.00 93.38 103 PHE A O 1
ATOM 821 N N . ALA A 1 104 ? -17.653 0.255 5.748 1.00 91.44 104 ALA A N 1
ATOM 822 C CA . ALA A 1 104 ? -19.063 0.586 5.573 1.00 91.44 104 ALA A CA 1
ATOM 823 C C . ALA A 1 104 ? -19.588 1.544 6.652 1.00 91.44 104 ALA A C 1
ATOM 825 O O . ALA A 1 104 ? -20.539 2.283 6.402 1.00 91.44 104 ALA A O 1
ATOM 826 N N . THR A 1 105 ? -18.988 1.526 7.845 1.00 91.62 105 THR A N 1
ATOM 827 C CA . THR A 1 105 ? -19.481 2.270 9.015 1.00 91.62 105 THR A CA 1
ATOM 828 C C . THR A 1 105 ? -18.518 3.346 9.514 1.00 91.62 105 THR A C 1
ATOM 830 O O . THR A 1 105 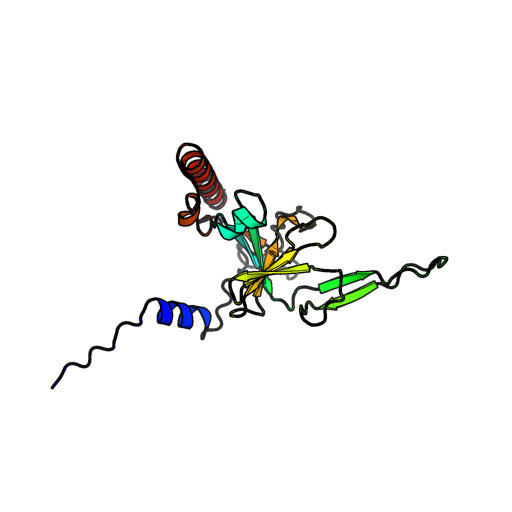? -18.892 4.148 10.371 1.00 91.62 105 THR A O 1
ATOM 833 N N . LEU A 1 106 ? -17.304 3.423 8.954 1.00 90.00 106 LEU A N 1
ATOM 834 C CA . LEU A 1 106 ? -16.354 4.494 9.238 1.00 90.00 106 LEU A CA 1
ATOM 835 C C . LEU A 1 106 ? -16.981 5.879 8.984 1.00 90.00 106 LEU A C 1
ATOM 837 O O . LEU A 1 106 ? -17.546 6.112 7.910 1.00 90.00 106 LEU A O 1
ATOM 841 N N . PRO A 1 107 ? -16.852 6.831 9.929 1.00 88.38 107 PRO A N 1
ATOM 842 C CA . PRO A 1 107 ? -17.383 8.174 9.741 1.00 88.38 107 PRO A CA 1
ATOM 843 C C . PRO A 1 107 ? -16.873 8.863 8.470 1.00 88.38 107 PRO A C 1
ATOM 845 O O . PRO A 1 107 ? -15.699 8.776 8.096 1.00 88.38 107 PRO A O 1
ATOM 848 N N . SER A 1 108 ? -17.767 9.614 7.824 1.00 87.25 108 SER A N 1
ATOM 849 C CA . SER A 1 108 ? -17.447 10.365 6.611 1.00 87.25 108 SER A CA 1
ATOM 850 C C . SER A 1 108 ? -16.313 11.364 6.851 1.00 87.25 108 SER A C 1
ATOM 852 O O . SER A 1 108 ? -16.320 12.089 7.845 1.00 87.25 108 SER A O 1
ATOM 854 N N . GLY A 1 109 ? -15.379 11.465 5.904 1.00 87.94 109 GLY A N 1
ATOM 855 C CA . GLY A 1 109 ? -14.278 12.431 5.961 1.00 87.94 109 GLY A CA 1
ATOM 856 C C . GLY A 1 109 ? -13.002 11.918 6.635 1.00 87.94 109 GLY A C 1
ATOM 857 O O . GLY A 1 109 ? -12.004 12.636 6.619 1.00 87.94 109 GLY A O 1
ATOM 858 N N . ILE A 1 110 ? -12.997 10.689 7.162 1.00 91.25 110 ILE A N 1
ATOM 859 C CA . ILE A 1 110 ? -11.775 10.026 7.649 1.00 91.25 110 ILE A CA 1
ATOM 860 C C . ILE A 1 110 ? -10.965 9.472 6.474 1.00 91.25 110 ILE A C 1
ATOM 862 O O . ILE A 1 110 ? -9.779 9.769 6.333 1.00 91.25 110 ILE A O 1
ATOM 866 N N . LEU A 1 111 ? -11.625 8.712 5.602 1.00 95.62 111 LEU A N 1
ATOM 867 C CA . LEU A 1 111 ? -11.069 8.186 4.360 1.00 95.62 111 LEU A CA 1
ATOM 868 C C . LEU A 1 111 ? -11.934 8.624 3.184 1.00 95.62 111 LEU A C 1
ATOM 870 O O . LEU A 1 111 ? -13.133 8.879 3.322 1.00 95.62 111 LEU A O 1
ATOM 874 N N . LYS A 1 112 ? -11.310 8.701 2.014 1.00 95.88 112 LYS A N 1
ATOM 875 C CA . LYS A 1 112 ? -12.002 8.752 0.733 1.00 95.88 112 LYS A CA 1
ATOM 876 C C . LYS A 1 112 ? -11.594 7.533 -0.079 1.00 95.88 112 LYS A C 1
ATOM 878 O O . LYS A 1 112 ? -10.407 7.222 -0.158 1.00 95.88 112 LYS A O 1
ATOM 883 N N . SER A 1 113 ? -12.589 6.898 -0.689 1.00 95.69 113 SER A N 1
ATOM 884 C CA . SER A 1 113 ? -12.408 5.686 -1.478 1.00 95.69 113 SER A CA 1
ATOM 885 C C . SER A 1 113 ? -12.536 5.967 -2.973 1.00 95.69 113 SER A C 1
ATOM 887 O O . SER A 1 113 ? -13.294 6.846 -3.399 1.00 95.69 113 SER A O 1
ATOM 889 N N . TYR A 1 114 ? -11.791 5.211 -3.773 1.00 93.69 114 TYR A N 1
ATOM 890 C CA . TYR A 1 114 ? -11.930 5.130 -5.223 1.00 93.69 114 TYR A CA 1
ATOM 891 C C . TYR A 1 114 ? -11.777 3.675 -5.677 1.00 93.69 114 TYR A C 1
ATOM 893 O O . TYR A 1 114 ? -10.783 3.014 -5.365 1.00 93.69 114 TYR A O 1
ATOM 901 N N . GLU A 1 115 ? -12.748 3.186 -6.447 1.00 95.81 115 GLU A N 1
ATOM 902 C CA . GLU A 1 115 ? -12.698 1.860 -7.056 1.00 95.81 115 GLU A CA 1
ATOM 903 C C . GLU A 1 115 ? -11.863 1.913 -8.342 1.00 95.81 115 GLU A C 1
ATOM 905 O O . GLU A 1 115 ? -12.302 2.380 -9.390 1.00 95.81 115 GLU A O 1
ATOM 910 N N . SER A 1 116 ? -10.615 1.452 -8.252 1.00 92.69 116 SER A N 1
ATOM 911 C CA . SER A 1 116 ? -9.654 1.530 -9.362 1.00 92.69 116 SER A CA 1
ATOM 912 C C . SER A 1 116 ? -9.915 0.523 -10.482 1.00 92.69 116 SER A C 1
ATOM 914 O O . SER A 1 116 ? -9.477 0.708 -11.616 1.00 92.69 116 SER A O 1
ATOM 916 N N . THR A 1 117 ? -10.599 -0.564 -10.157 1.00 90.50 117 THR A N 1
ATOM 917 C CA . THR A 1 117 ? -11.052 -1.647 -11.036 1.00 90.50 117 THR A CA 1
ATOM 918 C C . THR A 1 117 ? -12.163 -2.364 -10.265 1.00 90.50 117 THR A C 1
ATOM 920 O O . THR A 1 117 ? -12.086 -2.370 -9.036 1.00 90.50 117 THR A O 1
ATOM 923 N N . PRO A 1 118 ? -13.175 -2.968 -10.916 1.00 94.69 118 PRO A N 1
ATOM 924 C CA . PRO A 1 118 ? -14.274 -3.614 -10.204 1.00 94.69 118 PRO A CA 1
ATOM 925 C C . PRO A 1 118 ? -13.808 -4.580 -9.104 1.00 94.69 118 PRO A C 1
ATOM 927 O O . PRO A 1 118 ? -13.128 -5.570 -9.378 1.00 94.69 118 PRO A O 1
ATOM 930 N N . GLY A 1 119 ? -14.192 -4.295 -7.860 1.00 93.50 119 GLY A N 1
ATOM 931 C CA . GLY A 1 119 ? -13.813 -5.046 -6.667 1.00 93.50 119 GLY A CA 1
ATOM 932 C C . GLY A 1 119 ? -12.459 -4.685 -6.053 1.00 93.50 119 GLY A C 1
ATOM 933 O O . GLY A 1 119 ? -12.038 -5.399 -5.149 1.00 93.50 119 GLY A O 1
ATOM 934 N N . ILE A 1 120 ? -11.782 -3.629 -6.519 1.00 95.56 120 ILE A N 1
ATOM 935 C CA . ILE A 1 120 ? -10.479 -3.169 -6.016 1.00 95.56 120 ILE A CA 1
ATOM 936 C C . ILE A 1 120 ? -10.564 -1.706 -5.580 1.00 95.56 120 ILE A C 1
ATOM 938 O O . ILE A 1 120 ? -10.616 -0.795 -6.417 1.00 95.56 120 ILE A O 1
ATOM 942 N N . LEU A 1 121 ?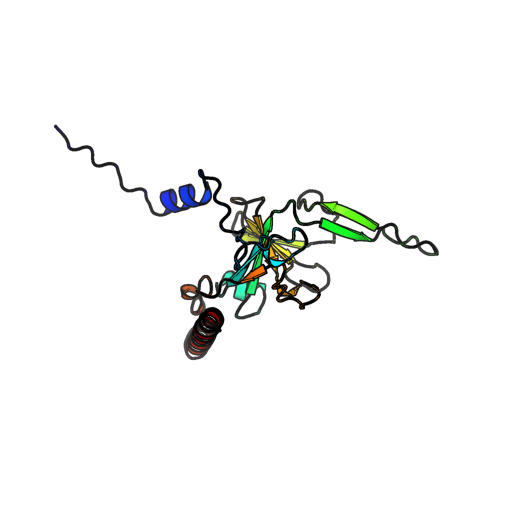 -10.478 -1.478 -4.273 1.00 96.94 121 LEU A N 1
ATOM 943 C CA . LEU A 1 121 ? -10.633 -0.164 -3.660 1.00 96.94 121 LEU A CA 1
ATOM 944 C C . LEU A 1 121 ? -9.301 0.408 -3.169 1.00 96.94 121 LEU A C 1
ATOM 946 O O . LEU A 1 121 ? -8.372 -0.297 -2.762 1.00 96.94 121 LEU A O 1
ATOM 950 N N . ARG A 1 122 ? -9.204 1.733 -3.262 1.00 97.00 122 ARG A N 1
ATOM 951 C CA . ARG A 1 122 ? -8.053 2.540 -2.862 1.00 97.00 122 ARG A CA 1
ATOM 952 C C . ARG A 1 122 ? -8.544 3.587 -1.880 1.00 97.00 122 ARG A C 1
ATOM 954 O O . ARG A 1 122 ? -9.346 4.439 -2.252 1.00 97.00 122 ARG A O 1
ATOM 961 N N . GLU A 1 123 ? -8.032 3.535 -0.661 1.00 97.50 123 GLU A N 1
ATOM 962 C CA . GLU A 1 123 ? -8.406 4.450 0.412 1.00 97.50 123 GLU A CA 1
ATOM 963 C C . GLU A 1 123 ? -7.295 5.466 0.632 1.00 97.50 123 GLU A C 1
ATOM 965 O O . GLU A 1 123 ? -6.121 5.106 0.772 1.00 97.50 123 GLU A O 1
ATOM 970 N N . PHE A 1 124 ? -7.654 6.741 0.685 1.00 96.94 124 PHE A N 1
ATOM 971 C CA . PHE A 1 124 ? -6.700 7.825 0.872 1.00 96.94 124 PHE A CA 1
ATOM 972 C C . PHE A 1 124 ? -7.226 8.891 1.827 1.00 96.94 124 PHE A C 1
ATOM 974 O O . PHE A 1 124 ? -8.432 9.068 2.010 1.00 96.94 124 PHE A O 1
ATOM 981 N N . CYS A 1 125 ? -6.299 9.631 2.433 1.00 95.62 125 CYS A N 1
ATOM 982 C CA . CYS A 1 125 ? -6.636 10.766 3.276 1.00 95.62 125 CYS A CA 1
ATOM 983 C C . CYS A 1 125 ? -7.286 11.866 2.416 1.00 95.62 125 CYS A C 1
ATOM 985 O O . CYS A 1 125 ? -6.627 12.393 1.513 1.00 95.62 125 CYS A O 1
ATOM 987 N N . PRO A 1 126 ? -8.534 12.289 2.698 1.00 95.69 126 PRO A N 1
ATOM 988 C CA . PRO A 1 126 ? -9.223 13.296 1.890 1.00 95.69 126 PRO A CA 1
ATOM 989 C C . PRO A 1 126 ? -8.590 14.690 1.977 1.00 95.69 126 PRO A C 1
ATOM 991 O O . PRO A 1 126 ? -8.915 15.554 1.169 1.00 95.69 126 PRO A O 1
ATOM 994 N N . ARG A 1 127 ? -7.708 14.925 2.958 1.00 94.81 127 ARG A N 1
ATOM 995 C CA . ARG A 1 127 ? -7.065 16.225 3.193 1.00 94.81 127 ARG A CA 1
ATOM 996 C C . ARG A 1 127 ? -5.764 16.398 2.417 1.00 94.81 127 ARG A C 1
ATOM 998 O O . ARG A 1 127 ? -5.565 17.444 1.813 1.00 94.81 127 ARG A O 1
ATOM 1005 N N . CYS A 1 128 ? -4.874 15.408 2.463 1.00 95.06 128 CYS A N 1
ATOM 1006 C CA . CYS A 1 128 ? -3.542 15.498 1.851 1.00 95.06 128 CYS A CA 1
ATOM 1007 C C . CYS A 1 128 ? -3.321 14.525 0.686 1.00 95.06 128 CYS A C 1
ATOM 1009 O O . CYS A 1 128 ? -2.289 14.601 0.030 1.00 95.06 128 CYS A O 1
ATOM 1011 N N . GLY A 1 129 ? -4.254 13.604 0.430 1.00 94.25 129 GLY A N 1
ATOM 1012 C CA . GLY A 1 129 ? -4.132 12.610 -0.638 1.00 94.25 129 GLY A CA 1
ATOM 1013 C C . GLY A 1 129 ? -3.213 11.429 -0.316 1.00 94.25 129 GLY A C 1
ATOM 1014 O O . GLY A 1 129 ? -2.976 10.601 -1.190 1.00 94.25 129 GLY A O 1
ATOM 1015 N N . ALA A 1 130 ? -2.698 11.317 0.914 1.00 95.81 130 ALA A N 1
ATOM 1016 C CA . ALA A 1 130 ? -1.852 10.191 1.298 1.00 95.81 130 ALA A CA 1
ATOM 1017 C C . ALA A 1 130 ? -2.589 8.857 1.100 1.00 95.81 130 ALA A C 1
ATOM 1019 O O . ALA A 1 130 ? -3.706 8.689 1.591 1.00 95.81 130 ALA A O 1
ATOM 1020 N N . THR A 1 131 ? -1.958 7.918 0.392 1.00 96.88 131 THR A N 1
ATOM 1021 C CA . THR A 1 131 ? -2.473 6.552 0.219 1.00 96.88 131 THR A CA 1
ATOM 1022 C C . THR A 1 131 ? -2.441 5.835 1.563 1.00 96.88 131 THR A C 1
ATOM 1024 O O . THR A 1 131 ? -1.370 5.733 2.162 1.00 96.88 131 THR A O 1
ATOM 1027 N N . VAL A 1 132 ? -3.594 5.346 2.022 1.00 97.50 132 VAL A N 1
ATOM 1028 C CA . VAL A 1 132 ? -3.750 4.679 3.322 1.00 97.50 132 VAL A CA 1
ATOM 1029 C C . VAL A 1 132 ? -3.881 3.176 3.139 1.00 97.50 132 VAL A C 1
ATOM 1031 O O . VAL A 1 132 ? -3.024 2.433 3.621 1.00 97.50 132 VAL A O 1
ATOM 1034 N N . PHE A 1 133 ? -4.898 2.734 2.396 1.00 98.12 133 PHE A N 1
ATOM 1035 C CA . PHE A 1 133 ? -5.169 1.313 2.200 1.00 98.12 133 PHE A CA 1
ATOM 1036 C C . PHE A 1 133 ? -5.384 0.947 0.740 1.00 98.12 133 PHE A C 1
ATOM 1038 O O . PHE A 1 133 ? -5.852 1.739 -0.083 1.00 98.12 133 PHE A O 1
ATOM 1045 N N . TRP A 1 134 ? -5.103 -0.312 0.455 1.00 97.62 134 TRP A N 1
ATOM 1046 C CA . TRP A 1 134 ? -5.661 -1.037 -0.664 1.00 97.62 134 TRP A CA 1
ATOM 1047 C C . TRP A 1 134 ? -6.380 -2.270 -0.131 1.00 97.62 134 TRP A C 1
ATOM 1049 O O . TRP A 1 134 ? -5.925 -2.910 0.817 1.00 97.62 134 TRP A O 1
ATOM 1059 N N . HIS A 1 135 ? -7.522 -2.589 -0.725 1.00 97.12 135 HIS A N 1
ATOM 1060 C CA . HIS A 1 135 ? -8.253 -3.808 -0.410 1.00 97.12 135 HIS A CA 1
ATOM 1061 C C . HIS A 1 135 ? -9.047 -4.277 -1.619 1.00 97.12 135 HIS A C 1
ATOM 1063 O O . HIS A 1 135 ? -9.314 -3.518 -2.557 1.00 97.12 135 HIS A O 1
ATOM 1069 N N . ASP A 1 136 ? -9.379 -5.560 -1.604 1.00 94.94 136 ASP A N 1
ATOM 1070 C CA . ASP A 1 136 ? -10.127 -6.202 -2.664 1.00 94.94 136 ASP A CA 1
ATOM 1071 C C . ASP A 1 136 ? -11.304 -7.001 -2.091 1.00 94.94 136 ASP A C 1
ATOM 1073 O O . ASP A 1 136 ? -11.322 -7.385 -0.919 1.00 94.94 136 ASP A O 1
ATOM 1077 N N . ARG A 1 137 ? -12.315 -7.253 -2.924 1.00 92.62 137 ARG A N 1
ATOM 1078 C CA . ARG A 1 137 ? -13.523 -7.984 -2.507 1.00 92.62 137 ARG A CA 1
ATOM 1079 C C . ARG A 1 137 ? -13.298 -9.478 -2.261 1.00 92.62 137 ARG A C 1
ATOM 1081 O O . ARG A 1 137 ? -14.199 -10.151 -1.770 1.00 92.62 137 ARG A O 1
ATOM 1088 N N . TRP A 1 138 ? -12.161 -10.018 -2.689 1.00 89.56 138 TRP A N 1
ATOM 1089 C CA . TRP A 1 138 ? -11.858 -11.443 -2.623 1.00 89.56 138 TRP A CA 1
ATOM 1090 C C . TRP A 1 138 ? -11.134 -11.825 -1.327 1.00 89.56 138 TRP A C 1
ATOM 1092 O O . TRP A 1 138 ? -11.281 -12.950 -0.858 1.00 89.56 138 TRP A O 1
ATOM 1102 N N . ARG A 1 139 ? -10.402 -10.886 -0.719 1.00 91.50 139 ARG A N 1
ATOM 1103 C CA . ARG A 1 139 ? -9.780 -10.982 0.607 1.00 91.50 139 ARG A CA 1
ATOM 1104 C C . ARG A 1 139 ? -10.223 -9.797 1.477 1.00 91.50 139 ARG A C 1
ATOM 1106 O O . ARG A 1 139 ? -9.376 -9.012 1.905 1.00 91.50 139 ARG A O 1
ATOM 1113 N N . PRO A 1 140 ? -11.528 -9.667 1.777 1.00 91.12 140 PRO A N 1
ATOM 1114 C CA . PRO A 1 140 ? -12.083 -8.475 2.429 1.00 91.12 140 PRO A CA 1
ATOM 1115 C C . PRO A 1 140 ? -11.498 -8.204 3.823 1.00 91.12 140 PRO A C 1
ATOM 1117 O O . PRO A 1 140 ? -11.540 -7.078 4.313 1.00 91.12 140 PRO A O 1
ATOM 1120 N N . ASP A 1 141 ? -10.939 -9.230 4.462 1.00 93.31 141 ASP A N 1
ATOM 1121 C CA . ASP A 1 141 ? -10.358 -9.127 5.793 1.00 93.31 141 ASP A CA 1
ATOM 1122 C C . ASP A 1 141 ? -8.831 -8.982 5.811 1.00 93.31 141 ASP A C 1
ATOM 1124 O O . ASP A 1 141 ? -8.263 -8.848 6.892 1.00 93.31 141 ASP A O 1
ATOM 1128 N N . LEU A 1 142 ? -8.145 -8.984 4.662 1.00 96.12 142 LEU A N 1
ATOM 1129 C CA . LEU A 1 142 ? -6.702 -8.741 4.594 1.00 96.12 142 LEU A CA 1
ATOM 1130 C C . LEU A 1 142 ? -6.432 -7.429 3.865 1.00 96.12 142 LEU A C 1
ATOM 1132 O O . LEU A 1 142 ? -6.611 -7.335 2.653 1.00 96.12 142 LEU A O 1
ATOM 1136 N N . ILE A 1 143 ? -5.983 -6.432 4.621 1.00 98.19 143 ILE A N 1
ATOM 1137 C CA . ILE A 1 143 ? -5.821 -5.061 4.153 1.00 98.19 143 ILE A CA 1
ATOM 1138 C C . ILE A 1 143 ? -4.350 -4.793 3.868 1.00 98.19 143 ILE A C 1
ATOM 1140 O O . ILE A 1 143 ? -3.482 -5.031 4.712 1.00 98.19 143 ILE A O 1
ATOM 1144 N N . ASP A 1 144 ? -4.074 -4.245 2.692 1.00 98.25 144 ASP A N 1
ATOM 1145 C CA . ASP A 1 144 ? -2.750 -3.758 2.345 1.00 98.25 144 ASP A CA 1
ATOM 1146 C C . ASP A 1 144 ? -2.630 -2.327 2.892 1.00 98.25 144 ASP A C 1
ATOM 1148 O O . ASP A 1 144 ? -3.300 -1.402 2.427 1.00 98.25 144 ASP A O 1
ATOM 1152 N N . VAL A 1 145 ? -1.784 -2.135 3.904 1.00 98.50 145 VAL A N 1
ATOM 1153 C CA . VAL A 1 145 ? -1.571 -0.850 4.583 1.00 98.50 145 VAL A CA 1
ATOM 1154 C C . VAL A 1 145 ? -0.306 -0.176 4.070 1.00 98.50 145 VAL A C 1
ATOM 1156 O O . VAL A 1 145 ? 0.757 -0.796 4.000 1.00 98.50 145 VAL A O 1
ATOM 1159 N N . SER A 1 146 ? -0.414 1.098 3.692 1.00 98.00 146 SER A N 1
ATOM 1160 C CA . SER A 1 146 ? 0.712 1.880 3.182 1.00 98.00 146 SER A CA 1
ATOM 1161 C C . SER A 1 146 ? 1.749 2.085 4.283 1.00 98.00 146 SER A C 1
ATOM 1163 O O . SER A 1 146 ? 1.525 2.816 5.249 1.00 98.00 146 SER A O 1
ATOM 1165 N N . VAL A 1 147 ? 2.908 1.443 4.135 1.00 97.56 147 VAL A N 1
ATOM 1166 C CA . VAL A 1 147 ? 3.925 1.387 5.198 1.00 97.56 147 VAL A CA 1
ATOM 1167 C C . VAL A 1 147 ? 4.516 2.762 5.499 1.00 97.56 147 VAL A C 1
ATOM 1169 O O . VAL A 1 147 ? 4.903 3.030 6.631 1.00 97.56 147 VAL A O 1
ATOM 1172 N N . GLY A 1 148 ? 4.538 3.667 4.517 1.00 95.12 148 GLY A N 1
ATOM 1173 C CA . GLY A 1 148 ? 5.028 5.037 4.699 1.00 95.12 148 GLY A CA 1
ATOM 1174 C C . GLY A 1 148 ? 4.263 5.857 5.746 1.00 95.12 148 GLY A C 1
ATOM 1175 O O . GLY A 1 148 ? 4.750 6.907 6.147 1.00 95.12 148 GLY A O 1
ATOM 1176 N N . LEU A 1 149 ? 3.094 5.388 6.198 1.00 95.25 149 LEU A N 1
ATOM 1177 C CA . LEU A 1 149 ? 2.306 6.028 7.255 1.00 95.25 149 LEU A CA 1
ATOM 1178 C C . LEU A 1 149 ? 2.653 5.543 8.666 1.00 95.25 149 LEU A C 1
ATOM 1180 O O . LEU A 1 149 ? 2.141 6.097 9.635 1.00 95.25 149 LEU A O 1
ATOM 1184 N N . PHE A 1 150 ? 3.465 4.495 8.804 1.00 96.62 150 PHE A N 1
ATOM 1185 C CA . PHE A 1 150 ? 3.774 3.941 10.116 1.00 96.62 150 PHE A CA 1
ATOM 1186 C C . PHE A 1 150 ? 4.689 4.875 10.905 1.00 96.62 150 PHE A C 1
ATOM 1188 O O . PHE A 1 150 ? 5.732 5.307 10.411 1.00 96.62 150 PHE A O 1
ATOM 1195 N N . ASP A 1 151 ? 4.314 5.102 12.160 1.00 95.38 151 ASP A N 1
ATOM 1196 C CA . ASP A 1 151 ? 5.096 5.821 13.163 1.00 95.38 151 ASP A CA 1
ATOM 1197 C C . ASP A 1 151 ? 5.426 4.877 14.330 1.00 95.38 151 ASP A C 1
ATOM 1199 O O . ASP A 1 151 ? 4.918 4.981 15.444 1.00 95.38 151 ASP A O 1
ATOM 1203 N N . ALA A 1 152 ? 6.214 3.843 14.032 1.00 93.94 152 ALA A N 1
ATOM 1204 C CA . ALA A 1 152 ? 6.745 2.945 15.051 1.00 93.94 152 ALA A CA 1
ATOM 1205 C C . ALA A 1 152 ? 8.041 3.524 15.638 1.00 93.94 152 ALA A C 1
ATOM 1207 O O . ALA A 1 152 ? 8.721 4.322 15.001 1.00 93.94 152 ALA A O 1
ATOM 1208 N N . GLN A 1 153 ? 8.479 3.030 16.802 1.00 90.38 153 GLN A N 1
ATOM 1209 C CA . GLN A 1 153 ? 9.747 3.452 17.427 1.00 90.38 153 GLN A CA 1
ATOM 1210 C C . GLN A 1 153 ? 10.968 3.359 16.480 1.00 90.38 153 GLN A C 1
ATOM 1212 O O . GLN A 1 153 ? 11.915 4.125 16.612 1.00 90.38 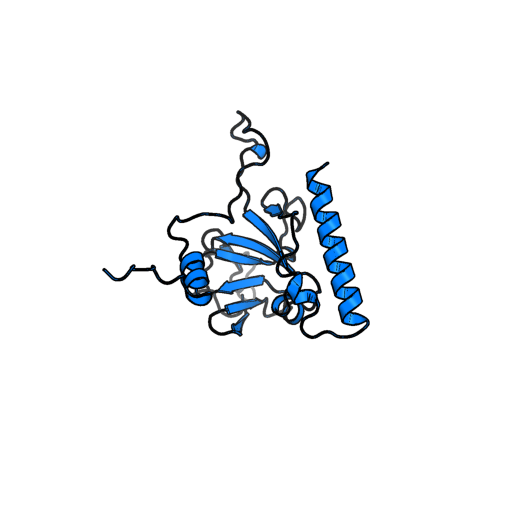153 GLN A O 1
ATOM 1217 N N . GLY A 1 154 ? 10.958 2.411 15.533 1.00 87.75 154 GLY A N 1
ATOM 1218 C CA . GLY A 1 154 ? 11.996 2.244 14.503 1.00 87.75 154 GLY A CA 1
ATOM 1219 C C . GLY A 1 154 ? 11.716 2.989 13.190 1.00 87.75 154 GLY A C 1
ATOM 1220 O O . GLY A 1 154 ? 12.285 2.635 12.158 1.00 87.75 154 GLY A O 1
ATOM 1221 N N . GLY A 1 155 ? 10.798 3.954 13.203 1.00 94.62 155 GLY A N 1
ATOM 1222 C CA . GLY A 1 155 ? 10.259 4.623 12.025 1.00 94.62 155 GLY A CA 1
ATOM 1223 C C . GLY A 1 155 ? 9.354 3.721 11.184 1.00 94.62 155 GLY A C 1
ATOM 1224 O O . GLY A 1 155 ? 9.023 2.592 11.557 1.00 94.62 155 GLY A O 1
ATOM 1225 N N . SER A 1 156 ? 8.995 4.207 9.997 1.00 93.50 156 SER A N 1
ATOM 1226 C CA . SER A 1 156 ? 8.021 3.563 9.107 1.00 93.50 156 SER A CA 1
ATOM 1227 C C . SER A 1 156 ? 8.416 2.164 8.650 1.00 93.50 156 SER A C 1
ATOM 1229 O O . SER A 1 156 ? 7.566 1.358 8.298 1.00 93.50 156 SER A O 1
ATOM 1231 N N . ARG A 1 157 ? 9.708 1.822 8.705 1.00 92.44 157 ARG A N 1
ATOM 1232 C CA . ARG A 1 157 ? 10.167 0.466 8.390 1.00 92.44 157 ARG A CA 1
ATOM 1233 C C . ARG A 1 157 ? 9.643 -0.574 9.388 1.00 92.44 157 ARG A C 1
ATOM 1235 O O . ARG A 1 157 ? 9.512 -1.734 9.012 1.00 92.44 157 ARG A O 1
ATOM 1242 N N . ALA A 1 158 ? 9.349 -0.163 10.626 1.00 94.50 158 ALA A N 1
ATOM 1243 C CA . ALA A 1 158 ? 8.634 -0.933 11.643 1.00 94.50 158 ALA A CA 1
ATOM 1244 C C . ALA A 1 158 ? 9.062 -2.412 11.763 1.00 94.50 158 ALA A C 1
ATOM 1246 O O . ALA A 1 158 ? 8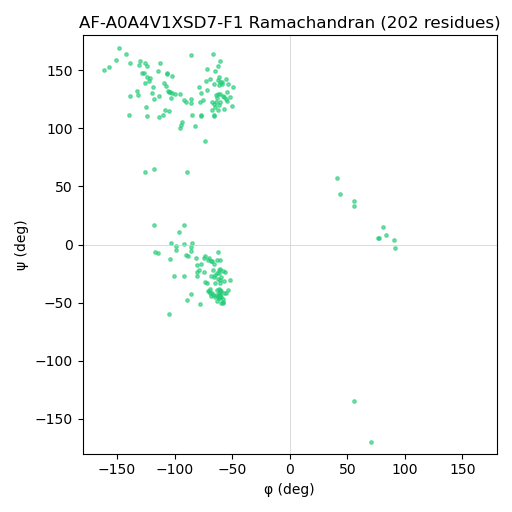.223 -3.294 11.916 1.00 94.50 158 ALA A O 1
ATOM 1247 N N . GLU A 1 159 ? 10.368 -2.706 11.734 1.00 91.19 159 GLU A N 1
ATOM 1248 C CA . GLU A 1 159 ? 10.900 -4.087 11.674 1.00 91.19 159 GLU A CA 1
ATOM 1249 C C . GLU A 1 159 ? 10.550 -4.955 12.899 1.00 91.19 159 GLU A C 1
ATOM 1251 O O . GLU A 1 159 ? 10.687 -6.176 12.870 1.00 91.19 159 GLU A O 1
ATOM 1256 N N . LYS A 1 160 ? 10.060 -4.343 13.986 1.00 88.81 160 LYS A N 1
ATOM 1257 C CA . LYS A 1 160 ? 9.489 -5.075 15.125 1.00 88.81 160 LYS A CA 1
ATOM 1258 C C . LYS A 1 160 ? 8.130 -5.701 14.791 1.00 88.81 160 LYS A C 1
ATOM 1260 O O . LYS A 1 160 ? 7.827 -6.763 15.320 1.00 88.81 160 LYS A O 1
ATOM 1265 N N . TRP A 1 161 ? 7.337 -5.057 13.934 1.00 91.94 161 TRP A N 1
ATOM 1266 C CA . TRP A 1 161 ? 5.995 -5.490 13.524 1.00 91.94 161 TRP A CA 1
ATOM 1267 C C . TRP A 1 161 ? 5.998 -6.169 12.156 1.00 91.94 161 TRP A C 1
ATOM 1269 O O . TRP A 1 161 ? 5.126 -6.991 11.887 1.00 91.94 161 TRP A O 1
ATOM 1279 N N . LEU A 1 162 ? 6.963 -5.813 11.302 1.00 94.69 162 LEU A N 1
ATOM 1280 C CA . LEU A 1 162 ? 7.002 -6.188 9.895 1.00 94.69 162 LEU A CA 1
ATOM 1281 C C . LEU A 1 162 ? 8.170 -7.120 9.572 1.00 94.69 162 LEU A C 1
ATOM 1283 O O . LEU A 1 162 ? 9.331 -6.812 9.843 1.00 94.69 162 LEU A O 1
ATOM 1287 N N . ASP A 1 163 ? 7.856 -8.237 8.926 1.00 93.88 163 ASP A N 1
ATOM 1288 C CA . ASP A 1 163 ? 8.811 -9.107 8.251 1.00 93.88 163 ASP A CA 1
ATOM 1289 C C . ASP A 1 163 ? 8.880 -8.695 6.775 1.00 93.88 163 ASP A C 1
ATOM 1291 O O . ASP A 1 163 ? 7.947 -8.919 6.005 1.00 93.88 163 ASP A O 1
ATOM 1295 N N . TRP A 1 164 ? 9.966 -8.028 6.384 1.00 93.94 164 TRP A N 1
ATOM 1296 C CA . TRP A 1 164 ? 10.130 -7.527 5.020 1.00 93.94 164 TRP A CA 1
ATOM 1297 C C . TRP A 1 164 ? 10.521 -8.642 4.056 1.00 93.94 164 TRP A C 1
ATOM 1299 O O . TRP A 1 164 ? 11.583 -9.249 4.207 1.00 93.94 164 TRP A O 1
ATOM 1309 N N . TRP A 1 165 ? 9.708 -8.830 3.020 1.00 93.50 165 TRP A N 1
ATOM 1310 C CA . TRP A 1 165 ? 10.021 -9.670 1.877 1.00 93.50 165 TRP A CA 1
ATOM 1311 C C . TRP A 1 165 ? 11.194 -9.077 1.096 1.00 93.50 165 TRP A C 1
ATOM 1313 O O . TRP A 1 165 ? 11.086 -8.008 0.488 1.00 93.50 165 TRP A O 1
ATOM 1323 N N . SER A 1 166 ? 12.327 -9.769 1.134 1.00 91.75 166 SER A N 1
ATOM 1324 C CA . SER A 1 166 ? 13.589 -9.334 0.533 1.00 91.75 166 SER A CA 1
ATOM 1325 C C . SER A 1 166 ? 13.926 -10.046 -0.776 1.00 91.75 166 SER A C 1
ATOM 1327 O O . SER A 1 166 ? 14.825 -9.614 -1.492 1.00 91.75 166 SER A O 1
ATOM 1329 N N . GLU A 1 167 ? 13.222 -11.128 -1.111 1.00 90.00 167 GLU A N 1
ATOM 1330 C CA . GLU A 1 167 ? 13.595 -11.976 -2.246 1.00 90.00 167 GLU A CA 1
ATOM 1331 C C . GLU A 1 167 ? 13.175 -11.405 -3.601 1.00 90.00 167 GLU A C 1
ATOM 1333 O O . GLU A 1 167 ? 13.737 -11.798 -4.626 1.00 90.00 167 GLU A O 1
ATOM 1338 N N . ARG A 1 168 ? 12.184 -10.505 -3.635 1.00 91.12 168 ARG A N 1
ATOM 1339 C CA . ARG A 1 168 ? 11.632 -9.950 -4.878 1.00 91.12 168 ARG A CA 1
ATOM 1340 C C . ARG A 1 168 ? 10.944 -8.600 -4.661 1.00 91.12 168 ARG A C 1
ATOM 1342 O O . ARG A 1 168 ? 10.369 -8.365 -3.600 1.00 91.12 168 ARG A O 1
ATOM 1349 N N . VAL A 1 169 ? 10.916 -7.762 -5.698 1.00 95.31 169 VAL A N 1
ATOM 1350 C CA . VAL A 1 169 ? 9.947 -6.657 -5.814 1.00 95.31 169 VAL A CA 1
ATOM 1351 C C . VAL A 1 169 ? 8.686 -7.148 -6.536 1.00 95.31 169 VAL A C 1
ATOM 1353 O O . VAL A 1 169 ? 8.749 -7.639 -7.666 1.00 95.31 169 VAL A O 1
ATOM 1356 N N . SER A 1 170 ? 7.519 -7.025 -5.901 1.00 94.62 170 SER A N 1
ATOM 1357 C CA . SER A 1 170 ? 6.256 -7.521 -6.467 1.00 94.62 170 SER A CA 1
ATOM 1358 C C . SER A 1 170 ? 5.927 -6.818 -7.785 1.00 94.62 170 SER A C 1
ATOM 1360 O O . SER A 1 170 ? 6.055 -5.593 -7.884 1.00 94.62 170 SER A O 1
ATO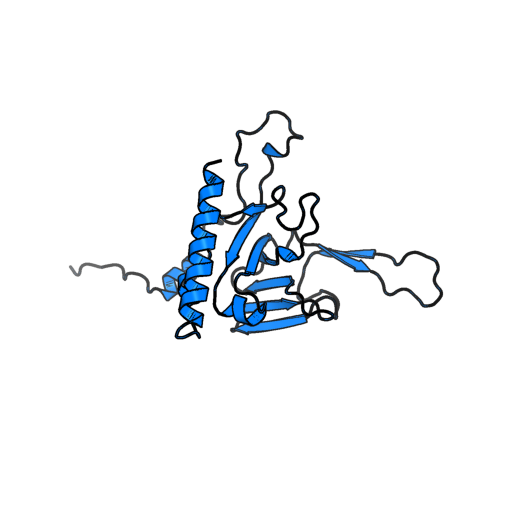M 1362 N N . PHE A 1 171 ? 5.462 -7.589 -8.773 1.00 94.69 171 PHE A N 1
ATOM 1363 C CA . PHE A 1 171 ? 5.098 -7.102 -10.111 1.00 94.69 171 PHE A CA 1
ATOM 1364 C C . PHE A 1 171 ? 6.233 -6.343 -10.832 1.00 94.69 171 PHE A C 1
ATOM 1366 O O . PHE A 1 171 ? 5.996 -5.352 -11.522 1.00 94.69 171 PHE A O 1
ATOM 1373 N N . VAL A 1 172 ? 7.486 -6.780 -10.668 1.00 93.19 172 VAL A N 1
ATOM 1374 C CA . VAL A 1 172 ? 8.651 -6.248 -11.403 1.00 93.19 172 VAL A CA 1
ATOM 1375 C C . VAL A 1 172 ? 8.499 -6.345 -12.931 1.00 93.19 172 VAL A C 1
ATOM 1377 O O . VAL A 1 172 ? 8.957 -5.475 -13.668 1.00 93.19 172 VAL A O 1
ATOM 1380 N N . GLU A 1 173 ? 7.800 -7.364 -13.417 1.00 93.88 173 GLU A N 1
ATOM 1381 C CA . GLU A 1 173 ? 7.434 -7.564 -14.818 1.00 93.88 173 GLU A CA 1
ATOM 1382 C C . GLU A 1 173 ? 6.576 -6.416 -15.374 1.00 93.88 173 GLU A C 1
ATOM 1384 O O . GLU A 1 173 ? 6.684 -6.083 -16.552 1.00 93.88 173 GLU A O 1
ATOM 1389 N N . ASP A 1 174 ? 5.810 -5.731 -14.520 1.00 95.81 174 ASP A N 1
ATOM 1390 C CA . ASP A 1 174 ? 4.942 -4.618 -14.907 1.00 95.81 174 ASP A CA 1
ATOM 1391 C C . ASP A 1 174 ? 5.664 -3.266 -14.951 1.00 95.81 174 ASP A C 1
ATOM 1393 O O . ASP A 1 174 ? 5.055 -2.239 -15.272 1.00 95.81 174 ASP A O 1
ATOM 1397 N N . VAL A 1 175 ? 6.949 -3.207 -14.602 1.00 95.12 175 VAL A N 1
ATOM 1398 C CA . VAL A 1 175 ? 7.689 -1.942 -14.449 1.00 95.12 175 VAL A CA 1
ATOM 1399 C C . VAL A 1 175 ? 7.736 -1.140 -15.746 1.00 95.12 175 VAL A C 1
ATOM 1401 O O . VAL A 1 175 ? 7.700 0.094 -15.717 1.00 95.12 175 VAL A O 1
ATOM 1404 N N . THR A 1 176 ? 7.779 -1.813 -16.893 1.00 96.06 176 THR A N 1
ATOM 1405 C CA . THR A 1 176 ? 7.807 -1.169 -18.212 1.00 96.06 176 THR A CA 1
ATOM 1406 C C . THR A 1 176 ? 6.412 -0.888 -18.771 1.00 96.06 176 THR A C 1
ATOM 1408 O O . THR A 1 176 ? 6.294 -0.132 -19.736 1.00 96.06 176 THR A O 1
ATOM 1411 N N . ASN A 1 177 ? 5.341 -1.404 -18.155 1.00 96.75 177 ASN A N 1
ATOM 1412 C CA . ASN A 1 177 ? 3.977 -1.198 -18.639 1.00 96.75 177 ASN A CA 1
ATOM 1413 C C . ASN A 1 177 ? 3.625 0.295 -18.639 1.00 96.75 177 ASN A C 1
ATOM 1415 O O . ASN A 1 177 ? 3.611 0.952 -17.590 1.00 96.75 177 ASN A O 1
ATOM 1419 N N . GLY A 1 178 ? 3.298 0.813 -19.828 1.00 95.31 178 GLY A N 1
ATOM 1420 C CA . GLY A 1 178 ? 2.989 2.229 -20.049 1.00 95.31 178 GLY A CA 1
ATOM 1421 C C . GLY A 1 178 ? 4.208 3.143 -20.181 1.00 95.31 178 GLY A C 1
ATOM 1422 O O . GLY A 1 178 ? 4.049 4.354 -20.069 1.00 95.31 178 GLY A O 1
ATOM 1423 N N . ARG A 1 179 ? 5.408 2.590 -20.398 1.00 95.94 179 ARG A N 1
ATOM 1424 C CA . ARG A 1 179 ? 6.655 3.342 -20.599 1.00 95.94 179 ARG A CA 1
ATOM 1425 C C . ARG A 1 179 ? 7.338 2.932 -21.899 1.00 95.94 179 ARG A C 1
ATOM 1427 O O . ARG A 1 179 ? 7.183 1.810 -22.367 1.00 95.94 179 ARG A O 1
ATOM 1434 N N . SER A 1 180 ? 8.155 3.827 -22.443 1.00 97.00 180 SER A N 1
ATOM 1435 C CA . SER A 1 180 ? 9.003 3.562 -23.607 1.00 97.00 180 SER A CA 1
ATOM 1436 C C . SER A 1 180 ? 10.362 4.261 -23.475 1.00 97.00 180 SER A C 1
ATOM 1438 O O . SER A 1 180 ? 10.559 5.122 -22.610 1.00 97.00 180 SER A O 1
ATOM 1440 N N . GLY A 1 181 ? 11.328 3.842 -24.298 1.00 97.69 181 GLY A N 1
ATOM 1441 C CA . GLY A 1 181 ? 12.652 4.462 -24.390 1.00 97.69 181 GLY A CA 1
ATOM 1442 C C . GLY A 1 181 ? 13.409 4.545 -23.057 1.00 97.69 181 GLY A C 1
ATOM 1443 O O . GLY A 1 181 ? 13.465 3.588 -22.283 1.00 97.69 181 GLY A O 1
ATOM 1444 N N . GLU A 1 182 ? 14.004 5.712 -22.795 1.00 97.69 182 GLU A N 1
ATOM 1445 C CA . GLU A 1 182 ? 14.805 5.999 -21.596 1.00 97.6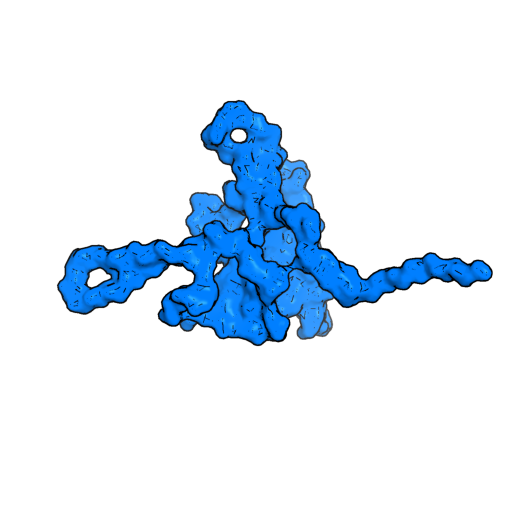9 182 GLU A CA 1
ATOM 1446 C C . GLU A 1 182 ? 14.028 5.769 -20.294 1.00 97.69 182 GLU A C 1
ATOM 1448 O O . GLU A 1 182 ? 14.570 5.192 -19.351 1.00 97.69 182 GLU A O 1
ATOM 1453 N N . SER A 1 183 ? 12.756 6.177 -20.247 1.00 96.00 183 SER A N 1
ATOM 1454 C CA . SER A 1 183 ? 11.916 6.041 -19.051 1.00 96.00 183 SER A CA 1
ATOM 1455 C C . SER A 1 183 ? 11.741 4.572 -18.654 1.00 96.00 183 SER A C 1
ATOM 1457 O O . SER A 1 183 ? 11.952 4.217 -17.494 1.00 96.00 183 SER A O 1
ATOM 1459 N N . ALA A 1 184 ? 11.440 3.699 -19.623 1.00 97.00 184 ALA A N 1
ATOM 1460 C CA . ALA A 1 184 ? 11.307 2.264 -19.379 1.00 97.00 184 ALA A CA 1
ATOM 1461 C C . ALA A 1 184 ? 12.624 1.646 -18.884 1.00 97.00 184 ALA A C 1
ATOM 1463 O O . ALA A 1 184 ? 12.626 0.882 -17.918 1.00 97.00 184 ALA A O 1
ATOM 1464 N N . ARG A 1 185 ? 13.753 2.011 -19.508 1.00 97.81 185 ARG A N 1
ATOM 1465 C CA . ARG A 1 185 ? 15.073 1.496 -19.122 1.00 97.81 185 ARG A CA 1
ATOM 1466 C C . ARG A 1 185 ? 15.477 1.931 -17.714 1.00 97.81 185 ARG A C 1
ATOM 1468 O O . ARG A 1 185 ? 15.947 1.093 -16.949 1.00 97.81 185 ARG A O 1
ATOM 1475 N N . ARG A 1 186 ? 15.287 3.205 -17.355 1.00 97.19 186 ARG A N 1
ATOM 1476 C CA . ARG A 1 186 ? 15.610 3.709 -16.008 1.00 97.19 186 ARG A CA 1
ATOM 1477 C C . ARG A 1 186 ? 14.750 3.060 -14.935 1.00 97.19 186 ARG A C 1
ATOM 1479 O O . ARG A 1 186 ? 15.285 2.650 -13.912 1.00 97.19 186 ARG A O 1
ATOM 1486 N N . ALA A 1 187 ? 13.448 2.927 -15.182 1.00 96.25 187 ALA A N 1
ATOM 1487 C CA . ALA A 1 187 ? 12.548 2.273 -14.241 1.00 96.25 187 ALA A CA 1
ATOM 1488 C C . ALA A 1 187 ? 12.941 0.808 -14.005 1.00 96.25 187 ALA A C 1
ATOM 1490 O O . ALA A 1 187 ? 13.046 0.378 -12.860 1.00 96.25 187 ALA A O 1
ATOM 1491 N N . LYS A 1 188 ? 13.237 0.058 -15.076 1.00 96.81 188 LYS A N 1
ATOM 1492 C CA . LYS A 1 188 ? 13.724 -1.323 -14.965 1.00 96.81 188 LYS A CA 1
ATOM 1493 C C . LYS A 1 188 ? 15.016 -1.399 -14.147 1.00 96.81 188 LYS A C 1
ATOM 1495 O O . LYS A 1 188 ? 15.082 -2.162 -13.189 1.00 96.81 188 LYS A O 1
ATOM 1500 N N . ALA A 1 189 ? 15.999 -0.557 -14.468 1.00 97.50 189 ALA A N 1
ATOM 1501 C CA . ALA A 1 189 ? 17.272 -0.521 -13.752 1.00 97.50 189 ALA A CA 1
ATOM 1502 C C . ALA A 1 189 ? 17.103 -0.195 -12.256 1.00 97.50 189 ALA A C 1
ATOM 1504 O O . ALA A 1 189 ? 17.763 -0.814 -11.422 1.00 97.50 189 ALA A O 1
ATOM 1505 N N . LEU A 1 190 ? 16.204 0.737 -11.912 1.00 96.25 190 LEU A N 1
ATOM 1506 C CA . LEU A 1 190 ? 15.876 1.081 -10.526 1.00 96.25 190 LEU A CA 1
ATOM 1507 C C . LEU A 1 190 ? 15.343 -0.134 -9.756 1.00 96.25 190 LEU A C 1
ATOM 1509 O O . LEU A 1 190 ? 15.836 -0.431 -8.670 1.00 96.25 190 LEU A O 1
ATOM 1513 N N . VAL A 1 191 ? 14.356 -0.841 -10.313 1.00 96.00 191 VAL A N 1
ATOM 1514 C CA . VAL A 1 191 ? 13.715 -1.969 -9.620 1.00 96.00 191 VAL A CA 1
ATOM 1515 C C . VAL A 1 191 ? 14.653 -3.165 -9.498 1.00 96.00 191 VAL A C 1
ATOM 1517 O O . VAL A 1 191 ? 14.730 -3.770 -8.433 1.00 96.00 191 VAL A O 1
ATOM 1520 N N . GLU A 1 192 ? 15.434 -3.465 -10.535 1.00 94.44 192 GLU A N 1
ATOM 1521 C CA . GLU A 1 192 ? 16.450 -4.520 -10.472 1.00 94.44 192 GLU A CA 1
ATOM 1522 C C . GLU A 1 192 ? 17.540 -4.212 -9.435 1.00 94.44 192 GLU A C 1
ATOM 1524 O O . GLU A 1 192 ? 18.005 -5.110 -8.732 1.00 94.44 192 GLU A O 1
ATOM 1529 N N . ALA A 1 193 ? 17.962 -2.947 -9.323 1.00 95.56 193 ALA A N 1
ATOM 1530 C CA . ALA A 1 193 ? 18.928 -2.531 -8.310 1.00 95.56 193 ALA A CA 1
ATOM 1531 C C . ALA A 1 193 ? 18.352 -2.645 -6.894 1.00 95.56 193 ALA A C 1
ATOM 1533 O O . ALA A 1 193 ? 19.031 -3.165 -6.007 1.00 95.56 193 ALA A O 1
ATOM 1534 N N . LEU A 1 194 ? 17.100 -2.217 -6.700 1.00 94.81 194 LEU A N 1
ATOM 1535 C CA . LEU A 1 194 ? 16.387 -2.381 -5.436 1.00 94.81 194 LEU A CA 1
ATOM 1536 C C . LEU A 1 194 ? 16.301 -3.858 -5.046 1.00 94.81 194 LEU A C 1
ATOM 1538 O O . LEU A 1 194 ? 16.667 -4.212 -3.932 1.00 94.81 194 LEU A O 1
ATOM 1542 N N . GLU A 1 195 ? 15.869 -4.724 -5.960 1.00 93.06 195 GLU A N 1
ATOM 1543 C CA . GLU A 1 195 ? 15.721 -6.153 -5.695 1.00 93.06 195 GLU A CA 1
ATOM 1544 C C . GLU A 1 195 ? 17.048 -6.814 -5.297 1.00 93.06 195 GLU A C 1
ATOM 1546 O O . GLU A 1 195 ? 17.099 -7.548 -4.310 1.00 93.06 195 GLU A O 1
ATOM 1551 N N . ARG A 1 196 ? 18.145 -6.508 -6.006 1.00 93.19 196 ARG A N 1
ATOM 1552 C CA . ARG A 1 196 ? 19.484 -6.978 -5.615 1.00 93.19 196 ARG A CA 1
ATOM 1553 C C . ARG A 1 196 ? 19.853 -6.517 -4.205 1.00 93.19 196 ARG A C 1
ATOM 1555 O O . ARG A 1 196 ? 20.297 -7.335 -3.409 1.00 93.19 196 ARG A O 1
ATOM 1562 N N . GLY A 1 197 ? 19.635 -5.241 -3.885 1.00 92.25 197 GLY A N 1
ATOM 1563 C CA . GLY A 1 197 ? 19.942 -4.690 -2.561 1.00 92.25 197 GLY A CA 1
ATOM 1564 C C . GLY A 1 197 ? 19.043 -5.216 -1.435 1.00 92.25 197 GLY A C 1
ATOM 1565 O O . GLY A 1 197 ? 19.459 -5.258 -0.279 1.00 92.25 197 GLY A O 1
ATOM 1566 N N . LEU A 1 198 ? 17.813 -5.632 -1.745 1.00 90.00 198 LEU A N 1
ATOM 1567 C CA . LEU A 1 198 ? 16.941 -6.294 -0.777 1.00 90.00 198 LEU A CA 1
ATOM 1568 C C . LEU A 1 198 ? 17.478 -7.685 -0.419 1.00 90.00 198 LEU A C 1
ATOM 1570 O O . LEU A 1 198 ? 17.555 -8.004 0.768 1.00 90.00 198 LEU A O 1
ATOM 1574 N N . ARG A 1 199 ? 17.912 -8.474 -1.412 1.00 88.56 199 ARG A N 1
ATOM 1575 C CA . ARG A 1 199 ? 18.439 -9.835 -1.200 1.00 88.56 199 ARG A CA 1
ATOM 1576 C C . ARG A 1 199 ? 19.691 -9.865 -0.326 1.00 88.56 199 ARG A C 1
ATOM 1578 O O . ARG A 1 199 ? 19.796 -10.725 0.540 1.00 88.56 199 ARG A O 1
ATOM 1585 N N . THR A 1 200 ? 20.589 -8.890 -0.468 1.00 83.06 200 THR A N 1
ATOM 1586 C CA . THR A 1 200 ? 21.835 -8.841 0.321 1.00 83.06 200 THR A CA 1
ATOM 1587 C C . THR A 1 200 ? 21.606 -8.630 1.821 1.00 83.06 200 THR A C 1
ATOM 1589 O O . THR A 1 200 ? 22.507 -8.879 2.610 1.00 83.06 200 THR A O 1
ATOM 1592 N N . ARG A 1 201 ? 20.416 -8.180 2.251 1.00 64.38 201 ARG A N 1
ATOM 1593 C CA . ARG A 1 201 ? 20.080 -8.053 3.683 1.00 64.38 201 ARG A CA 1
ATOM 1594 C C . ARG A 1 201 ? 19.794 -9.384 4.379 1.00 64.38 201 ARG A C 1
ATOM 1596 O O . ARG A 1 201 ? 19.657 -9.390 5.594 1.00 64.38 201 ARG A O 1
ATOM 1603 N N . VAL A 1 202 ? 19.627 -10.477 3.638 1.00 57.59 202 VAL A N 1
ATOM 1604 C CA . VAL A 1 202 ? 19.397 -11.806 4.229 1.00 57.59 202 VAL A CA 1
ATOM 1605 C C . VAL A 1 202 ? 20.717 -12.441 4.692 1.00 57.59 202 VAL A C 1
ATOM 1607 O O . VAL A 1 202 ? 20.701 -13.353 5.509 1.00 57.59 202 VAL A O 1
ATOM 1610 N N . GLU A 1 203 ? 21.854 -11.936 4.206 1.00 42.50 203 GLU A N 1
ATOM 1611 C CA . GLU A 1 203 ? 23.184 -12.532 4.394 1.00 42.50 203 GLU A CA 1
ATOM 1612 C C . GLU A 1 203 ? 24.054 -11.830 5.458 1.00 42.50 203 GLU A C 1
ATOM 1614 O O . GLU A 1 203 ? 25.195 -12.241 5.665 1.00 42.50 203 GLU A O 1
ATOM 1619 N N . GLY A 1 204 ? 23.549 -10.789 6.131 1.00 35.53 204 GLY A N 1
ATOM 1620 C CA . GLY A 1 204 ? 24.272 -10.032 7.165 1.00 35.53 204 GLY A CA 1
ATOM 1621 C C . GLY A 1 204 ? 23.464 -9.866 8.438 1.00 35.53 204 GLY A C 1
ATOM 1622 O O . GLY A 1 204 ? 24.087 -9.915 9.520 1.00 35.53 204 GLY A O 1
#

Foldseek 3Di:
DDDPDPDDDDPVVVVLVVLLPVVVDPPQWAAQPDPDDPPPPDLSGDIAGAKAKAQAPVCCVLQVDRIFIWTWDFQQRDKDFAFADDDVPDPDGGDTDIGGDDPVPPDPQQWDWDDPDVQWIWIARPPPSHTAWIDGPSCNGIITGGLQPDDDPVHSVPVSRYDYDQQARHPLVNQCPPHDDPNSVVSNVVRVVSSVVSNVVVVD

Radius of gyration: 20.92 Å; Cα contacts (8 Å, |Δi|>4): 299; chains: 1; bounding box: 44×75×52 Å